Protein AF-A0A957X2M1-F1 (afdb_monomer_lite)

Structure (mmCIF, N/CA/C/O backbone):
data_AF-A0A957X2M1-F1
#
_entry.id   AF-A0A957X2M1-F1
#
loop_
_atom_site.group_PDB
_atom_site.id
_atom_site.type_symbol
_atom_site.label_atom_id
_atom_site.label_alt_id
_atom_site.label_comp_id
_atom_site.label_asym_id
_atom_site.label_entity_id
_atom_site.label_seq_id
_atom_site.pdbx_PDB_ins_code
_atom_site.Cartn_x
_atom_site.Cartn_y
_atom_site.Cartn_z
_atom_site.occupancy
_atom_site.B_iso_or_equiv
_atom_site.auth_seq_id
_atom_site.auth_comp_id
_atom_site.auth_asym_id
_atom_site.auth_atom_id
_atom_site.pdbx_PDB_model_num
ATOM 1 N N . ALA A 1 1 ? 49.064 20.053 16.001 1.00 39.72 1 ALA A N 1
ATOM 2 C CA . ALA A 1 1 ? 47.683 19.926 16.491 1.00 39.72 1 ALA A CA 1
ATOM 3 C C . ALA A 1 1 ? 46.810 19.733 15.268 1.00 39.72 1 ALA A C 1
ATOM 5 O O . ALA A 1 1 ? 46.895 20.536 14.350 1.00 39.72 1 ALA A O 1
ATOM 6 N N . ILE A 1 2 ? 46.133 18.594 15.213 1.00 36.56 2 ILE A N 1
ATOM 7 C CA . ILE A 1 2 ? 45.263 18.172 14.118 1.00 36.56 2 ILE A CA 1
ATOM 8 C C . ILE A 1 2 ? 43.990 19.011 14.232 1.00 36.56 2 ILE A C 1
ATOM 10 O O . ILE A 1 2 ? 43.364 19.002 15.288 1.00 36.56 2 ILE A O 1
ATOM 14 N N . GLN A 1 3 ? 43.645 19.759 13.188 1.00 30.77 3 GLN A N 1
ATOM 15 C CA . GLN A 1 3 ? 42.303 20.309 13.030 1.00 30.77 3 GLN A CA 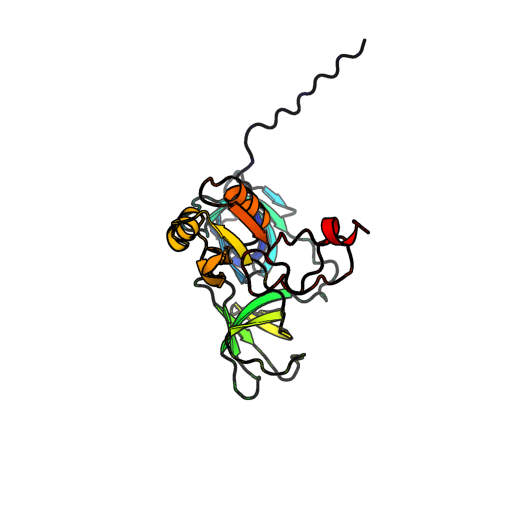1
ATOM 16 C C . GLN A 1 3 ? 41.580 19.397 12.044 1.00 30.77 3 GLN A C 1
ATOM 18 O O . GLN A 1 3 ? 41.865 19.410 10.849 1.00 30.77 3 GLN A O 1
ATOM 23 N N . HIS A 1 4 ? 40.728 18.540 12.606 1.00 33.81 4 HIS A N 1
ATOM 24 C CA . HIS A 1 4 ? 39.644 17.881 11.897 1.00 33.81 4 HIS A CA 1
ATOM 25 C C . HIS A 1 4 ? 38.715 18.981 11.375 1.00 33.81 4 HIS A C 1
ATOM 27 O O . HIS A 1 4 ? 38.163 19.743 12.166 1.00 33.81 4 HIS A O 1
ATOM 33 N N . GLY A 1 5 ? 38.643 19.116 10.053 1.00 30.81 5 GLY A N 1
ATOM 34 C CA . GLY A 1 5 ? 37.563 19.828 9.389 1.00 30.81 5 GLY A CA 1
ATOM 35 C C . GLY A 1 5 ? 36.431 18.835 9.198 1.00 30.81 5 GLY A C 1
ATOM 36 O O . GLY A 1 5 ? 36.526 17.963 8.336 1.00 30.81 5 GLY A O 1
ATOM 37 N N . ASP A 1 6 ? 35.438 18.934 10.073 1.00 38.84 6 ASP A N 1
ATOM 38 C CA . ASP A 1 6 ? 34.112 18.364 9.888 1.00 38.84 6 ASP A CA 1
ATOM 39 C C . ASP A 1 6 ? 33.448 19.104 8.716 1.00 38.84 6 ASP A C 1
ATOM 41 O O . ASP A 1 6 ? 32.802 20.128 8.915 1.00 38.84 6 ASP A O 1
ATOM 45 N N . ASP A 1 7 ? 33.638 18.606 7.495 1.00 37.69 7 ASP A N 1
ATOM 46 C CA . ASP A 1 7 ? 32.797 18.951 6.343 1.00 37.69 7 ASP A CA 1
ATOM 47 C C . ASP A 1 7 ? 31.749 17.840 6.179 1.00 37.69 7 ASP A C 1
ATOM 49 O O . ASP A 1 7 ? 31.748 17.083 5.211 1.00 37.69 7 ASP A O 1
ATOM 53 N N . ASP A 1 8 ? 30.881 17.725 7.185 1.00 41.97 8 ASP A N 1
ATOM 54 C CA . ASP A 1 8 ? 29.647 16.931 7.150 1.00 41.97 8 ASP A CA 1
ATOM 55 C C . ASP A 1 8 ? 28.447 17.897 7.160 1.00 41.97 8 ASP A C 1
ATOM 57 O O . ASP A 1 8 ? 27.506 17.799 7.947 1.00 41.97 8 ASP A O 1
ATOM 61 N N . GLU A 1 9 ? 28.503 18.909 6.290 1.00 38.00 9 GLU A N 1
ATOM 62 C CA . GLU A 1 9 ? 27.324 19.684 5.920 1.00 38.00 9 GLU A CA 1
ATOM 63 C C . GLU A 1 9 ? 26.640 18.965 4.755 1.00 38.00 9 GLU A C 1
ATOM 65 O O . GLU A 1 9 ? 26.980 19.158 3.590 1.00 38.00 9 GLU A O 1
ATOM 70 N N . ASN A 1 10 ? 25.661 18.120 5.081 1.00 38.16 10 ASN A N 1
ATOM 71 C CA . ASN A 1 10 ? 24.629 17.675 4.149 1.00 38.16 10 ASN A CA 1
ATOM 72 C C . ASN A 1 10 ? 23.386 18.565 4.354 1.00 38.16 10 ASN A C 1
ATOM 74 O O . ASN A 1 10 ? 22.580 18.288 5.250 1.00 38.16 10 ASN A O 1
ATOM 78 N N . PRO A 1 11 ? 23.222 19.678 3.611 1.00 36.19 11 PRO A N 1
ATOM 79 C CA . PRO A 1 11 ? 22.072 20.543 3.773 1.00 36.19 11 PRO A CA 1
ATOM 80 C C . PRO A 1 11 ? 20.937 20.058 2.859 1.00 36.19 11 PRO A C 1
ATOM 82 O O . PRO A 1 11 ? 21.105 19.964 1.647 1.00 36.19 11 PRO A O 1
ATOM 85 N N . ALA A 1 12 ? 19.763 19.859 3.465 1.00 40.53 12 ALA A N 1
ATOM 86 C CA . ALA A 1 12 ? 18.481 19.435 2.884 1.00 40.53 12 ALA A CA 1
ATOM 87 C C . ALA A 1 12 ? 18.260 17.912 2.819 1.00 40.53 12 ALA A C 1
ATOM 89 O O . ALA A 1 12 ? 18.853 17.198 2.017 1.00 40.53 12 ALA A O 1
ATOM 90 N N . GLY A 1 13 ? 17.328 17.437 3.655 1.00 44.75 13 GLY A N 1
ATOM 91 C CA . GLY A 1 13 ? 16.782 16.084 3.583 1.00 44.75 13 GLY A CA 1
ATOM 92 C C . GLY A 1 13 ? 16.303 15.790 2.165 1.00 44.75 13 GLY A C 1
ATOM 93 O O . GLY A 1 13 ? 15.460 16.503 1.623 1.00 44.75 13 GLY A O 1
ATOM 94 N N . SER A 1 14 ? 16.910 14.786 1.545 1.00 50.22 14 SER A N 1
ATOM 95 C CA . SER A 1 14 ? 16.650 14.428 0.161 1.00 50.22 14 SER A CA 1
ATOM 96 C C . SER A 1 14 ? 15.229 13.886 0.022 1.00 50.22 14 SER A C 1
ATOM 98 O O . SER A 1 14 ? 14.916 12.851 0.602 1.00 50.22 14 SER A O 1
ATOM 100 N N . ASP A 1 15 ? 14.404 14.524 -0.816 1.00 68.50 15 ASP A N 1
ATOM 101 C CA . ASP A 1 15 ? 13.143 13.984 -1.368 1.00 68.50 15 ASP A CA 1
ATOM 102 C C . ASP A 1 15 ? 13.384 12.766 -2.298 1.00 68.50 15 ASP A C 1
ATOM 104 O O . ASP A 1 15 ? 12.677 12.554 -3.286 1.00 68.50 15 ASP A O 1
ATOM 108 N N . GLU A 1 16 ? 14.450 12.008 -2.042 1.00 77.38 16 GLU A N 1
ATOM 109 C CA . GLU A 1 16 ? 14.791 10.797 -2.765 1.00 77.38 16 GLU A CA 1
ATOM 110 C C . GLU A 1 16 ? 13.984 9.640 -2.183 1.00 77.38 16 GLU A C 1
ATOM 112 O O . GLU A 1 16 ? 13.970 9.417 -0.973 1.00 77.38 16 GLU A O 1
ATOM 117 N N . ILE A 1 17 ? 13.296 8.924 -3.061 1.00 84.00 17 ILE A N 1
ATOM 118 C CA . ILE A 1 17 ? 12.533 7.732 -2.732 1.00 84.00 17 ILE A CA 1
ATOM 119 C C . ILE A 1 17 ? 13.169 6.515 -3.383 1.00 84.00 17 ILE A C 1
ATOM 121 O O . ILE A 1 17 ? 13.817 6.605 -4.432 1.00 84.00 17 ILE A O 1
ATOM 125 N N . GLU A 1 18 ? 12.931 5.374 -2.757 1.00 87.44 18 GLU A N 1
ATOM 126 C CA . GLU A 1 18 ? 13.343 4.068 -3.231 1.00 87.44 18 GLU A CA 1
ATOM 127 C C . GLU A 1 18 ? 12.094 3.204 -3.425 1.00 87.44 18 GLU A C 1
ATOM 129 O O . GLU A 1 18 ? 11.236 3.132 -2.549 1.00 87.44 18 GLU A O 1
ATOM 134 N N . LEU A 1 19 ? 11.968 2.603 -4.603 1.00 86.12 19 LEU A N 1
ATOM 135 C CA . LEU A 1 19 ? 10.843 1.769 -5.006 1.00 86.12 19 LEU A CA 1
ATOM 136 C C . LEU A 1 19 ? 11.374 0.417 -5.475 1.00 86.12 19 LEU A C 1
ATOM 138 O O . LEU A 1 19 ? 12.120 0.357 -6.445 1.00 86.12 19 LEU A O 1
ATOM 142 N N . GLU A 1 20 ? 10.921 -0.665 -4.857 1.00 87.44 20 GLU A N 1
ATOM 143 C CA . GLU A 1 20 ? 11.173 -2.031 -5.324 1.00 87.44 20 GLU A CA 1
ATOM 144 C C . GLU A 1 20 ? 9.910 -2.588 -5.983 1.00 87.44 20 GLU A C 1
ATOM 146 O O . GLU A 1 20 ? 8.795 -2.436 -5.468 1.00 87.44 20 GLU A O 1
ATOM 151 N N . GLY A 1 21 ? 10.058 -3.209 -7.153 1.00 87.44 21 GLY A N 1
ATOM 152 C CA . GLY A 1 21 ? 8.909 -3.676 -7.920 1.00 87.44 21 GLY A CA 1
ATOM 153 C C . GLY A 1 21 ? 9.252 -4.406 -9.211 1.00 87.44 21 GLY A C 1
ATOM 154 O O . GLY A 1 21 ? 10.412 -4.650 -9.519 1.00 87.44 21 GLY A O 1
ATOM 155 N N . SER A 1 22 ? 8.228 -4.760 -9.985 1.00 89.81 22 SER A N 1
ATOM 156 C CA . SER A 1 22 ? 8.373 -5.413 -11.293 1.00 89.81 22 SER A CA 1
ATOM 157 C C . SER A 1 22 ? 7.986 -4.476 -12.433 1.00 89.81 22 SER A C 1
ATOM 159 O O . SER A 1 22 ? 6.964 -3.786 -12.354 1.00 89.81 22 SER A O 1
ATOM 161 N N . ILE A 1 23 ? 8.750 -4.498 -13.528 1.00 92.38 23 ILE A N 1
ATOM 162 C CA . ILE A 1 23 ? 8.422 -3.749 -14.748 1.00 92.38 23 ILE A CA 1
ATOM 163 C C . ILE A 1 23 ? 7.156 -4.326 -15.398 1.00 92.38 23 ILE A C 1
ATOM 165 O O . ILE A 1 23 ? 7.135 -5.486 -15.806 1.00 92.38 23 ILE A O 1
ATOM 169 N N . LEU A 1 24 ? 6.114 -3.509 -15.552 1.00 92.00 24 LEU A N 1
ATOM 170 C CA . LEU A 1 24 ? 4.897 -3.852 -16.298 1.00 92.00 24 LEU A CA 1
ATOM 171 C C . LEU A 1 24 ? 4.956 -3.380 -17.754 1.00 92.00 24 LEU A C 1
ATOM 173 O O . LEU A 1 24 ? 4.439 -4.052 -18.645 1.00 92.00 24 LEU A O 1
ATOM 177 N N . SER A 1 25 ? 5.578 -2.229 -18.000 1.00 94.44 25 SER A N 1
ATOM 178 C CA . SER A 1 25 ? 5.788 -1.686 -19.341 1.00 94.44 25 SER A CA 1
ATOM 179 C C . SER A 1 25 ? 7.072 -0.861 -19.398 1.00 94.44 25 SER A C 1
ATOM 181 O O . SER A 1 25 ? 7.520 -0.312 -18.388 1.00 94.44 25 SER A O 1
ATOM 183 N N . ALA A 1 26 ? 7.651 -0.795 -20.593 1.00 94.69 26 ALA A N 1
ATOM 184 C CA . ALA A 1 26 ? 8.864 -0.052 -20.899 1.00 94.69 26 ALA A CA 1
ATOM 185 C C . ALA A 1 26 ? 8.611 0.874 -22.102 1.00 94.69 26 ALA A C 1
ATOM 187 O O . ALA A 1 26 ? 7.789 0.529 -22.961 1.00 94.69 26 ALA A O 1
ATOM 188 N N . PRO A 1 27 ? 9.303 2.021 -22.197 1.00 94.94 27 PRO A N 1
ATOM 189 C CA . PRO A 1 27 ? 9.182 2.913 -23.338 1.00 94.94 27 PRO A CA 1
ATOM 190 C C . PRO A 1 27 ? 9.781 2.279 -24.599 1.00 94.94 27 PRO A C 1
ATOM 192 O O . PRO A 1 27 ? 10.776 1.557 -24.539 1.00 94.94 27 PRO A O 1
ATOM 195 N N . ASP A 1 28 ? 9.220 2.617 -25.762 1.00 91.44 28 ASP A N 1
ATOM 196 C CA . ASP A 1 28 ? 9.767 2.247 -27.076 1.00 91.44 28 ASP A CA 1
ATOM 197 C C . ASP A 1 28 ? 10.948 3.167 -27.447 1.00 91.44 28 ASP A C 1
ATOM 199 O O . ASP A 1 28 ? 10.929 3.916 -28.424 1.00 91.44 28 ASP A O 1
ATOM 203 N N . HIS A 1 29 ? 11.963 3.190 -26.582 1.00 90.62 29 HIS A N 1
ATOM 204 C CA . HIS A 1 29 ? 13.189 3.958 -26.751 1.00 90.62 29 HIS A CA 1
ATOM 205 C C . HIS A 1 29 ? 14.391 3.062 -26.461 1.00 90.62 29 HIS A C 1
ATOM 207 O O . HIS A 1 29 ? 14.482 2.440 -25.405 1.00 90.62 29 HIS A O 1
ATOM 213 N N . THR A 1 30 ? 15.367 3.030 -27.368 1.00 89.94 30 THR A N 1
ATOM 214 C CA . THR A 1 30 ? 16.511 2.097 -27.305 1.00 89.94 30 THR A CA 1
ATOM 215 C C . THR A 1 30 ? 17.422 2.296 -26.095 1.00 89.94 30 THR A C 1
ATOM 217 O O . THR A 1 30 ? 18.140 1.377 -25.720 1.00 89.94 30 THR A O 1
ATOM 220 N N . GLN A 1 31 ? 17.401 3.485 -25.491 1.00 92.25 31 GLN A N 1
ATOM 221 C CA . GLN A 1 31 ? 18.121 3.802 -24.250 1.00 92.25 31 GLN A CA 1
ATOM 222 C C . GLN A 1 31 ? 17.235 3.736 -22.996 1.00 92.25 31 GLN A C 1
ATOM 224 O O . GLN A 1 31 ? 17.675 4.140 -21.929 1.00 92.25 31 GLN A O 1
ATOM 229 N N . GLY A 1 32 ? 15.980 3.290 -23.117 1.00 92.31 32 GLY A N 1
ATOM 230 C CA . GLY A 1 32 ? 15.053 3.201 -21.988 1.00 92.31 32 GLY A CA 1
ATOM 231 C C . GLY A 1 32 ? 14.491 4.537 -21.499 1.00 92.31 32 GLY A C 1
ATOM 232 O O . GLY A 1 32 ? 13.878 4.581 -20.441 1.00 92.31 32 GLY A O 1
ATOM 233 N N . TYR A 1 33 ? 14.689 5.635 -22.229 1.00 96.50 33 TYR A N 1
ATOM 234 C CA . TYR A 1 33 ? 14.155 6.944 -21.848 1.00 96.50 33 TYR A CA 1
ATOM 235 C C . TYR A 1 33 ? 12.667 7.047 -22.169 1.00 96.50 33 TYR A C 1
ATOM 237 O O . TYR A 1 33 ? 12.213 6.613 -23.226 1.00 96.50 33 TYR A O 1
ATOM 245 N N . GLY A 1 34 ? 11.914 7.664 -21.269 1.00 94.56 34 GLY A N 1
ATOM 246 C CA . GLY A 1 34 ? 10.474 7.811 -21.359 1.00 94.56 34 GLY A CA 1
ATOM 247 C C . GLY A 1 34 ? 9.766 7.201 -20.160 1.00 94.56 34 GLY A C 1
ATOM 248 O O . GLY A 1 34 ? 10.304 7.123 -19.056 1.00 94.56 34 GLY A O 1
ATOM 249 N N . GLU A 1 35 ? 8.518 6.818 -20.388 1.00 95.88 35 GLU A N 1
ATOM 250 C CA . GLU A 1 35 ? 7.616 6.354 -19.347 1.00 95.88 35 GLU A CA 1
ATOM 251 C C . GLU A 1 35 ? 7.699 4.838 -19.159 1.00 95.88 35 GLU A C 1
ATOM 253 O O . GLU A 1 35 ? 7.507 4.065 -20.098 1.00 95.88 35 GLU A O 1
ATOM 258 N N . TRP A 1 36 ? 7.930 4.434 -17.918 1.00 96.38 36 TRP A N 1
ATOM 259 C CA . TRP A 1 36 ? 7.858 3.065 -17.436 1.00 96.38 36 TRP A CA 1
ATOM 260 C C . TRP A 1 36 ? 6.664 2.919 -16.505 1.00 96.38 36 TRP A C 1
ATOM 262 O O . TRP A 1 36 ? 6.322 3.833 -15.753 1.00 96.38 36 TRP A O 1
ATOM 272 N N . THR A 1 37 ? 6.056 1.739 -16.507 1.00 94.88 37 THR A N 1
ATOM 273 C CA . THR A 1 37 ? 5.072 1.361 -15.490 1.00 94.88 37 THR A CA 1
ATOM 274 C C . THR A 1 37 ? 5.673 0.285 -14.605 1.00 94.88 37 THR A C 1
ATOM 276 O O . THR A 1 37 ? 6.086 -0.761 -15.108 1.00 94.88 37 THR A O 1
ATOM 279 N N . ILE A 1 38 ? 5.706 0.521 -13.296 1.00 91.31 38 ILE A N 1
ATOM 280 C CA . ILE A 1 38 ? 6.280 -0.404 -12.313 1.00 91.31 38 ILE A CA 1
ATOM 281 C C . ILE A 1 38 ? 5.230 -0.745 -11.272 1.00 91.31 38 ILE A C 1
ATOM 283 O O . ILE A 1 38 ? 4.584 0.142 -10.722 1.00 91.31 38 ILE A O 1
ATOM 287 N N . ARG A 1 39 ? 5.076 -2.034 -10.978 1.00 88.19 39 ARG A N 1
ATOM 288 C CA . ARG A 1 39 ? 4.271 -2.493 -9.848 1.00 88.19 39 ARG A CA 1
ATOM 289 C C . ARG A 1 39 ? 5.165 -2.696 -8.638 1.00 88.19 39 ARG A C 1
ATOM 291 O O . ARG A 1 39 ? 6.010 -3.585 -8.662 1.00 88.19 39 ARG A O 1
ATOM 298 N N . ALA A 1 40 ? 4.942 -1.909 -7.596 1.00 84.31 40 ALA A N 1
ATOM 299 C CA . ALA A 1 40 ? 5.580 -2.072 -6.300 1.00 84.31 40 ALA A CA 1
ATOM 300 C C . ALA A 1 40 ? 5.211 -3.410 -5.647 1.00 84.31 40 ALA A C 1
ATOM 302 O O . ALA A 1 40 ? 4.191 -4.015 -5.989 1.00 84.31 40 ALA A O 1
ATOM 303 N N . LEU A 1 41 ? 5.970 -3.831 -4.636 1.00 74.31 41 LEU A N 1
ATOM 304 C CA . LEU A 1 41 ? 5.627 -5.008 -3.824 1.00 74.31 41 LEU A CA 1
ATOM 305 C C . LEU A 1 41 ? 4.247 -4.891 -3.148 1.00 74.31 41 LEU A C 1
ATOM 307 O O . LEU A 1 41 ? 3.509 -5.869 -3.086 1.00 74.31 41 LEU A O 1
ATOM 311 N N . SER A 1 42 ? 3.832 -3.675 -2.771 1.00 68.19 42 SER A N 1
ATOM 312 C CA . SER A 1 42 ? 2.476 -3.377 -2.270 1.00 68.19 42 SER A CA 1
ATOM 313 C C . SER A 1 42 ? 1.359 -3.591 -3.305 1.00 68.19 42 SER A C 1
ATOM 315 O O . SER A 1 42 ? 0.170 -3.515 -2.990 1.00 68.19 42 SER A O 1
ATOM 317 N N . GLY A 1 43 ? 1.734 -3.814 -4.567 1.00 74.12 43 GLY A N 1
ATOM 318 C CA . GLY A 1 43 ? 0.857 -3.882 -5.726 1.00 74.12 43 GLY A CA 1
ATOM 319 C C . GLY A 1 43 ? 0.462 -2.519 -6.289 1.00 74.12 43 GLY A C 1
ATOM 320 O O . GLY A 1 43 ? -0.217 -2.469 -7.316 1.00 74.12 43 GLY A O 1
ATOM 321 N N . ARG A 1 44 ? 0.886 -1.406 -5.674 1.00 79.25 44 ARG A N 1
ATOM 322 C CA . ARG A 1 44 ? 0.732 -0.055 -6.237 1.00 79.25 44 ARG A CA 1
ATOM 323 C C . ARG A 1 44 ? 1.463 0.065 -7.566 1.00 79.25 44 ARG A C 1
ATOM 325 O O . ARG A 1 44 ? 2.559 -0.462 -7.727 1.00 79.25 44 ARG A O 1
ATOM 332 N N . ILE A 1 45 ? 0.837 0.743 -8.521 1.00 84.88 45 ILE A N 1
ATOM 333 C CA . ILE A 1 45 ? 1.414 0.974 -9.841 1.00 84.88 45 ILE A CA 1
ATOM 334 C C . ILE A 1 45 ? 1.946 2.402 -9.890 1.00 84.88 45 ILE A C 1
ATOM 336 O O . ILE A 1 45 ? 1.189 3.349 -9.702 1.00 84.88 45 ILE A O 1
ATOM 340 N N . TYR A 1 46 ? 3.237 2.534 -10.171 1.00 87.81 46 TYR A N 1
ATOM 341 C CA . TYR A 1 46 ? 3.928 3.802 -10.340 1.00 87.81 46 TYR A CA 1
ATOM 342 C C . TYR A 1 46 ? 4.238 4.053 -11.811 1.00 87.81 46 TYR A C 1
ATOM 344 O O . TYR A 1 46 ? 4.668 3.155 -12.543 1.00 87.81 46 TYR A O 1
ATOM 352 N N . ARG A 1 47 ? 4.069 5.310 -12.217 1.00 93.00 47 ARG A N 1
ATOM 353 C CA . ARG A 1 47 ? 4.650 5.870 -13.429 1.00 93.00 47 ARG A CA 1
ATOM 354 C C . ARG A 1 47 ? 6.072 6.320 -13.111 1.00 93.00 47 ARG A C 1
ATOM 356 O O . ARG A 1 47 ? 6.278 7.211 -12.292 1.00 93.00 47 ARG A O 1
ATOM 363 N N . VAL A 1 48 ? 7.058 5.734 -13.774 1.00 94.75 48 VAL A N 1
ATOM 364 C CA . VAL A 1 48 ? 8.464 6.109 -13.612 1.00 94.75 48 VAL A CA 1
ATOM 365 C C . VAL A 1 48 ? 8.957 6.755 -14.898 1.00 94.75 48 VAL A C 1
ATOM 367 O O . VAL A 1 48 ? 8.904 6.154 -15.965 1.00 94.75 48 VAL A O 1
ATOM 370 N N . ILE A 1 49 ? 9.414 7.998 -14.806 1.00 95.56 49 ILE A N 1
ATOM 371 C CA . ILE A 1 49 ? 9.984 8.752 -15.918 1.00 95.56 49 ILE A CA 1
ATOM 372 C C . ILE A 1 49 ? 11.499 8.611 -15.856 1.00 95.56 49 ILE A C 1
ATOM 374 O O . ILE A 1 49 ? 12.119 9.046 -14.885 1.00 95.56 49 ILE A O 1
ATOM 378 N N . ALA A 1 50 ? 12.075 8.015 -16.895 1.00 96.69 50 ALA A N 1
ATOM 379 C CA . ALA A 1 50 ? 13.514 7.955 -17.098 1.00 96.69 50 ALA A CA 1
ATOM 380 C C . ALA A 1 50 ? 13.932 8.916 -18.216 1.00 96.69 50 ALA A C 1
ATOM 382 O O . ALA A 1 50 ? 13.260 9.010 -19.245 1.00 96.69 50 ALA A O 1
ATOM 383 N N . ASP A 1 51 ? 15.050 9.604 -18.049 1.00 95.50 51 ASP A N 1
ATOM 384 C CA . ASP A 1 51 ? 15.614 10.508 -19.048 1.00 95.50 51 ASP A CA 1
ATOM 385 C C . ASP A 1 51 ? 17.121 10.270 -19.225 1.00 95.50 51 ASP A C 1
ATOM 387 O O . ASP A 1 51 ? 17.668 9.264 -18.771 1.00 95.50 51 ASP A O 1
ATOM 391 N N . SER A 1 52 ? 17.798 11.177 -19.933 1.00 95.44 52 SER A N 1
ATOM 392 C CA . SER A 1 52 ? 19.232 11.067 -20.207 1.00 95.44 52 SER A CA 1
ATOM 393 C C . SER A 1 52 ? 20.122 11.093 -18.961 1.00 95.44 52 SER A C 1
ATOM 395 O O . SER A 1 52 ? 21.295 10.738 -19.068 1.00 95.44 52 SER A O 1
ATOM 397 N N . GLU A 1 53 ? 19.602 11.529 -17.814 1.00 95.50 53 GLU A N 1
ATOM 398 C CA . GLU A 1 53 ? 20.305 11.539 -16.530 1.00 95.50 53 GLU A CA 1
ATOM 399 C C . GLU A 1 53 ? 20.049 10.262 -15.715 1.00 95.50 53 GLU A C 1
ATOM 401 O O . GLU A 1 53 ? 20.790 9.982 -14.772 1.00 95.50 53 GLU A O 1
ATOM 406 N N . THR A 1 54 ? 19.046 9.456 -16.082 1.00 96.56 54 THR A N 1
ATOM 407 C CA . THR A 1 54 ? 18.744 8.196 -15.398 1.00 96.56 54 THR A CA 1
ATOM 408 C C . THR A 1 54 ? 19.821 7.147 -15.663 1.00 96.56 54 THR A C 1
ATOM 410 O O . THR A 1 54 ? 20.119 6.782 -16.803 1.00 96.56 54 THR A O 1
ATOM 413 N N . GLU A 1 55 ? 20.369 6.594 -14.584 1.00 97.12 55 GLU A N 1
ATOM 414 C CA . GLU A 1 55 ? 21.337 5.505 -14.641 1.00 97.12 55 GLU A CA 1
ATOM 415 C C . GLU A 1 55 ? 20.638 4.135 -14.641 1.00 97.12 55 GLU A C 1
ATOM 417 O O . GLU A 1 55 ? 19.884 3.824 -13.723 1.00 97.12 55 GLU A O 1
ATOM 422 N N . PHE A 1 56 ? 20.933 3.279 -15.623 1.00 96.19 56 PHE A N 1
ATOM 423 C CA . PHE A 1 56 ? 20.455 1.892 -15.655 1.00 96.19 56 PHE A CA 1
ATOM 424 C C . PHE A 1 56 ? 21.574 0.919 -15.281 1.00 96.19 56 PHE A C 1
ATOM 426 O O . PHE A 1 56 ? 22.664 0.990 -15.854 1.00 96.19 56 PHE A O 1
ATOM 433 N N . ARG A 1 57 ? 21.315 0.000 -14.344 1.00 93.75 57 ARG A N 1
ATOM 434 C CA . ARG A 1 57 ? 22.302 -0.985 -13.870 1.00 93.75 57 ARG A CA 1
ATOM 435 C C . ARG A 1 57 ? 21.749 -2.413 -13.845 1.00 93.75 57 ARG A C 1
ATOM 437 O O . ARG A 1 57 ? 20.595 -2.585 -13.475 1.00 93.75 57 ARG A O 1
ATOM 444 N N . PRO A 1 58 ? 22.555 -3.436 -14.191 1.00 91.31 58 PRO A N 1
ATOM 445 C CA . PRO A 1 58 ? 23.781 -3.350 -14.995 1.00 91.31 58 PRO A CA 1
ATOM 446 C C . PRO A 1 58 ? 23.486 -3.048 -16.478 1.00 91.31 58 PRO A C 1
ATOM 448 O O . PRO A 1 58 ? 24.390 -2.718 -17.241 1.00 91.31 58 PRO A O 1
ATOM 451 N N . GLN A 1 59 ? 22.223 -3.172 -16.887 1.00 92.44 59 GLN A N 1
ATOM 452 C CA . GLN A 1 59 ? 21.733 -2.966 -18.246 1.00 92.44 59 GLN A CA 1
ATOM 453 C C . GLN A 1 59 ? 20.280 -2.473 -18.209 1.00 92.44 59 GLN A C 1
ATOM 455 O O . GLN A 1 59 ? 19.704 -2.303 -17.136 1.00 92.44 59 GLN A O 1
ATOM 460 N N . LEU A 1 60 ? 19.674 -2.269 -19.380 1.00 94.31 60 LEU A N 1
ATOM 461 C CA . LEU A 1 60 ? 18.251 -1.946 -19.467 1.00 94.31 60 LEU A CA 1
ATOM 462 C C . LEU A 1 60 ? 17.387 -3.126 -18.990 1.00 94.31 60 LEU A C 1
ATOM 464 O O . LEU A 1 60 ? 17.567 -4.237 -19.501 1.00 94.31 60 LEU A O 1
ATOM 468 N N . PRO A 1 61 ? 16.445 -2.900 -18.056 1.00 93.31 61 PRO A N 1
ATOM 469 C CA . PRO A 1 61 ? 15.539 -3.941 -17.602 1.00 93.31 61 PRO A CA 1
ATOM 470 C C . PRO A 1 61 ? 14.505 -4.290 -18.678 1.00 93.31 61 PRO A C 1
ATOM 472 O O . PRO A 1 61 ? 13.987 -3.428 -19.390 1.00 93.31 61 PRO A O 1
ATOM 475 N N . ALA A 1 62 ? 14.179 -5.574 -18.772 1.00 91.12 62 ALA A N 1
ATOM 476 C CA . ALA A 1 62 ? 13.092 -6.101 -19.579 1.00 91.12 62 ALA A CA 1
ATOM 477 C C . ALA A 1 62 ? 11.764 -6.077 -18.807 1.00 91.12 62 ALA A C 1
ATOM 479 O O . ALA A 1 62 ? 11.723 -6.112 -17.576 1.00 91.12 62 ALA A O 1
ATOM 480 N N . ILE A 1 63 ? 10.654 -6.079 -19.549 1.00 91.06 63 ILE A N 1
ATOM 481 C CA . ILE A 1 63 ? 9.317 -6.246 -18.969 1.00 91.06 63 ILE A CA 1
ATOM 482 C C . ILE A 1 63 ? 9.268 -7.557 -18.173 1.00 91.06 63 ILE A C 1
ATOM 484 O O . ILE A 1 63 ? 9.717 -8.600 -18.646 1.00 91.06 63 ILE A O 1
ATOM 488 N N . GLY A 1 64 ? 8.714 -7.489 -16.965 1.00 85.62 64 GLY A N 1
ATOM 489 C CA . GLY A 1 64 ? 8.635 -8.589 -16.010 1.00 85.62 64 GLY A CA 1
ATOM 490 C C . GLY A 1 64 ? 9.816 -8.683 -15.043 1.00 85.62 64 GLY A C 1
ATOM 491 O O . GLY A 1 64 ? 9.677 -9.360 -14.028 1.00 85.62 64 GLY A O 1
ATOM 492 N N . GLN A 1 65 ? 10.943 -8.004 -15.297 1.00 87.44 65 GLN A N 1
ATOM 493 C CA . GLN A 1 65 ? 12.076 -8.030 -14.368 1.00 87.44 65 GLN A CA 1
ATOM 494 C C . GLN A 1 65 ? 11.787 -7.237 -13.092 1.00 87.44 65 GLN A C 1
ATOM 496 O O . GLN A 1 65 ? 11.107 -6.206 -13.124 1.00 87.44 65 GLN A O 1
ATOM 501 N N . SER A 1 66 ? 12.326 -7.734 -11.978 1.00 88.38 66 SER A N 1
ATOM 502 C CA . SER A 1 66 ? 12.382 -7.008 -10.714 1.00 88.38 66 SER A CA 1
ATOM 503 C C . SER A 1 66 ? 13.464 -5.939 -10.765 1.00 88.38 66 SER A C 1
ATOM 505 O O . SER A 1 66 ? 14.569 -6.169 -11.257 1.00 88.38 66 SER A O 1
ATOM 507 N N . VAL A 1 67 ? 13.119 -4.7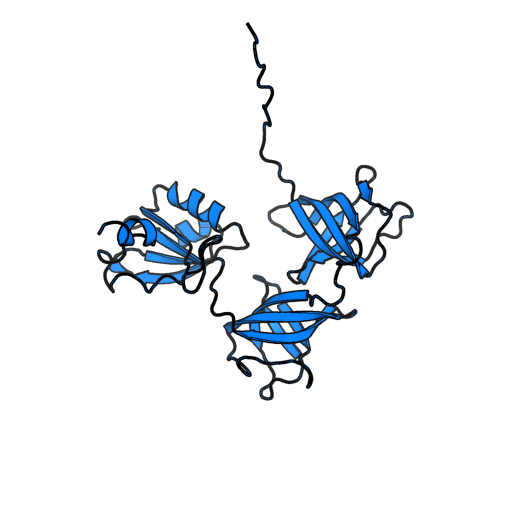58 -10.270 1.00 92.50 67 VAL A N 1
ATOM 508 C CA . VAL A 1 67 ? 14.001 -3.603 -10.227 1.00 92.50 67 VAL A CA 1
ATOM 509 C C . VAL A 1 67 ? 13.843 -2.854 -8.916 1.00 92.50 67 VAL A C 1
ATOM 511 O O . VAL A 1 67 ? 12.766 -2.811 -8.316 1.00 92.50 67 VAL A O 1
ATOM 514 N N . LYS A 1 68 ? 14.920 -2.176 -8.553 1.00 93.50 68 LYS A N 1
ATOM 515 C CA . LYS A 1 68 ? 14.988 -1.144 -7.538 1.00 93.50 68 LYS A CA 1
ATOM 516 C C . LYS A 1 68 ? 15.158 0.202 -8.237 1.00 93.50 68 LYS A C 1
ATOM 518 O O . LYS A 1 68 ? 16.113 0.424 -8.982 1.00 93.50 68 LYS A O 1
ATOM 523 N N . VAL A 1 69 ? 14.217 1.109 -8.027 1.00 93.62 69 VAL A N 1
ATOM 524 C CA . VAL A 1 69 ? 14.207 2.455 -8.599 1.00 93.62 69 VAL A CA 1
ATOM 525 C C . VAL A 1 69 ? 14.519 3.464 -7.515 1.00 93.62 69 VAL A C 1
ATOM 527 O O . VAL A 1 69 ? 13.857 3.495 -6.484 1.00 93.62 69 VAL A O 1
ATOM 530 N N . LYS A 1 70 ? 15.496 4.329 -7.775 1.00 94.44 70 LYS A N 1
ATOM 531 C CA . LYS A 1 70 ? 15.749 5.535 -6.988 1.00 94.44 70 LYS A CA 1
ATOM 532 C C . LYS A 1 70 ? 15.332 6.744 -7.794 1.00 94.44 70 LYS A C 1
ATOM 534 O O . LYS A 1 70 ? 15.563 6.797 -9.004 1.00 94.44 70 LYS A O 1
ATOM 539 N N . GLY A 1 71 ? 14.709 7.712 -7.145 1.00 91.94 71 GLY A N 1
ATOM 540 C CA . GLY A 1 71 ? 14.230 8.896 -7.836 1.00 91.94 71 GLY A CA 1
ATOM 541 C C . GLY A 1 71 ? 13.557 9.886 -6.912 1.00 91.94 71 GLY A C 1
ATOM 542 O O . GLY A 1 71 ? 13.659 9.785 -5.697 1.00 91.94 71 GLY A O 1
ATOM 543 N N . ARG A 1 72 ? 12.860 10.858 -7.492 1.00 88.56 72 ARG A N 1
ATOM 544 C CA . ARG A 1 72 ? 12.113 11.872 -6.742 1.00 88.56 72 ARG A CA 1
ATOM 545 C C . ARG A 1 72 ? 10.655 11.867 -7.163 1.00 88.56 72 ARG A C 1
ATOM 547 O O . ARG A 1 72 ? 10.356 11.795 -8.356 1.00 88.56 72 ARG A O 1
ATOM 554 N N . LEU A 1 73 ? 9.750 11.986 -6.197 1.00 82.81 73 LEU A N 1
ATOM 555 C CA . LEU A 1 73 ? 8.329 12.173 -6.488 1.00 82.81 73 LEU A CA 1
ATOM 556 C C . LEU A 1 73 ? 8.111 13.545 -7.122 1.00 82.81 73 LEU A C 1
ATOM 558 O O . LEU A 1 73 ? 8.489 14.566 -6.549 1.00 82.81 73 LEU A O 1
ATOM 562 N N . ARG A 1 74 ? 7.470 13.588 -8.293 1.00 74.31 74 ARG A N 1
ATOM 563 C CA . ARG A 1 74 ? 7.229 14.862 -8.985 1.00 74.31 74 ARG A CA 1
ATOM 564 C C . ARG A 1 74 ? 6.071 15.657 -8.385 1.00 74.31 74 ARG A C 1
ATOM 566 O O . ARG A 1 74 ? 6.120 16.880 -8.380 1.00 74.31 74 ARG A O 1
ATOM 573 N N . ASN A 1 75 ? 5.036 14.976 -7.892 1.00 65.56 75 ASN A N 1
ATOM 574 C CA . ASN A 1 75 ? 3.857 15.590 -7.279 1.00 65.56 75 ASN A CA 1
ATOM 575 C C . ASN A 1 75 ? 3.405 14.764 -6.070 1.00 65.56 75 ASN A C 1
ATOM 577 O O . ASN A 1 75 ? 2.788 13.712 -6.243 1.00 65.56 75 ASN A O 1
ATOM 581 N N . ARG A 1 76 ? 3.655 15.264 -4.851 1.00 57.66 76 ARG A N 1
ATOM 582 C CA . ARG A 1 76 ? 3.203 14.615 -3.603 1.00 57.66 76 ARG A CA 1
ATOM 583 C C . ARG A 1 76 ? 1.688 14.404 -3.552 1.00 57.66 76 ARG A C 1
ATOM 585 O O . ARG A 1 76 ? 1.244 13.388 -3.040 1.00 57.66 76 ARG A O 1
ATOM 592 N N . ASP A 1 77 ? 0.913 15.311 -4.145 1.00 48.34 77 ASP A N 1
ATOM 593 C CA . ASP A 1 77 ? -0.552 15.300 -4.036 1.00 48.34 77 ASP A CA 1
ATOM 594 C C . ASP A 1 77 ? -1.248 14.333 -5.020 1.00 48.34 77 ASP A C 1
ATOM 596 O O . ASP A 1 77 ? -2.440 14.066 -4.879 1.00 48.34 77 ASP A O 1
ATOM 600 N N . GLN A 1 78 ? -0.528 13.814 -6.028 1.00 54.03 78 GLN A N 1
ATOM 601 C CA . GLN A 1 78 ? -1.030 12.812 -6.991 1.00 54.03 78 GLN A CA 1
ATOM 602 C C . GLN A 1 78 ? -0.277 11.470 -6.932 1.00 54.03 78 GLN A C 1
ATOM 604 O O . GLN A 1 78 ? -0.697 10.519 -7.580 1.00 54.03 78 GLN A O 1
ATOM 609 N N . GLY A 1 79 ? 0.806 11.385 -6.153 1.00 55.28 79 GLY A N 1
ATOM 610 C CA . GLY A 1 79 ? 1.338 10.154 -5.558 1.00 55.28 79 GLY A CA 1
ATOM 611 C C . GLY A 1 79 ? 2.039 9.127 -6.454 1.00 55.28 79 GLY A C 1
ATOM 612 O O . GLY A 1 79 ? 2.752 8.292 -5.910 1.00 55.28 79 GLY A O 1
ATOM 613 N N . ASP A 1 80 ? 1.884 9.168 -7.779 1.00 71.31 80 ASP A N 1
ATOM 614 C CA . ASP A 1 80 ? 2.245 8.006 -8.611 1.00 71.31 80 ASP A CA 1
ATOM 615 C C . ASP A 1 80 ? 3.344 8.267 -9.656 1.00 71.31 80 ASP A C 1
ATOM 617 O O . ASP A 1 80 ? 3.699 7.341 -10.378 1.00 71.31 80 ASP A O 1
ATOM 621 N N . GLU A 1 81 ? 3.899 9.486 -9.766 1.00 87.94 81 GLU A N 1
ATOM 622 C CA . GLU A 1 81 ? 4.990 9.785 -10.717 1.00 87.94 81 GLU A CA 1
ATOM 623 C C . GLU A 1 81 ? 6.349 9.981 -10.033 1.00 87.94 81 GLU A C 1
ATOM 625 O O . GLU A 1 81 ? 6.530 10.902 -9.228 1.00 87.94 81 GLU A O 1
ATOM 630 N N . ILE A 1 82 ? 7.319 9.164 -10.441 1.00 90.62 82 ILE A N 1
ATOM 631 C CA . ILE A 1 82 ? 8.715 9.203 -10.001 1.00 90.62 82 ILE A CA 1
ATOM 632 C C . ILE A 1 82 ? 9.588 9.635 -11.175 1.00 90.62 82 ILE A C 1
ATOM 634 O O . ILE A 1 82 ? 9.543 9.017 -12.233 1.00 90.62 82 ILE A O 1
ATOM 638 N N . VAL A 1 83 ? 10.424 10.652 -10.986 1.00 93.81 83 VAL A N 1
ATOM 639 C CA . VAL A 1 83 ? 11.538 10.933 -11.903 1.00 93.81 83 VAL A CA 1
ATOM 640 C C . VAL A 1 83 ? 12.739 10.126 -11.424 1.00 93.81 83 VAL A C 1
ATOM 642 O O . VAL A 1 83 ? 13.248 10.378 -10.330 1.00 93.81 83 VAL A O 1
ATOM 645 N N . ALA A 1 84 ? 13.146 9.121 -12.197 1.00 95.56 84 ALA A N 1
ATOM 646 C CA . ALA A 1 84 ? 14.185 8.181 -11.799 1.00 95.56 84 ALA A CA 1
ATOM 647 C C . ALA A 1 84 ? 15.583 8.781 -11.958 1.00 95.56 84 ALA A C 1
ATOM 649 O O . ALA A 1 84 ? 15.969 9.233 -13.033 1.00 95.56 84 ALA A O 1
ATOM 650 N N . THR A 1 85 ? 16.379 8.703 -10.899 1.00 96.38 85 THR A N 1
ATOM 651 C CA . THR A 1 85 ? 17.829 8.927 -10.949 1.00 96.38 85 THR A CA 1
ATOM 652 C C . THR A 1 85 ? 18.564 7.622 -11.243 1.00 96.38 85 THR A C 1
ATOM 654 O O . THR A 1 85 ? 19.604 7.633 -11.901 1.00 96.38 85 THR A O 1
ATOM 657 N N . ARG A 1 86 ? 18.015 6.481 -10.802 1.00 96.38 86 ARG A N 1
ATOM 658 C CA . ARG A 1 86 ? 18.570 5.151 -11.068 1.00 96.38 86 ARG A CA 1
ATOM 659 C C . ARG A 1 86 ? 17.481 4.093 -11.185 1.00 96.38 86 ARG A C 1
ATOM 661 O O . ARG A 1 86 ? 16.544 4.081 -10.394 1.00 96.38 86 ARG A O 1
ATOM 668 N N . VAL A 1 87 ? 17.661 3.167 -12.118 1.00 95.88 87 VAL A N 1
ATOM 669 C CA . VAL A 1 87 ? 16.904 1.919 -12.221 1.00 95.88 87 VAL A CA 1
ATOM 670 C C . VAL A 1 87 ? 17.902 0.769 -12.224 1.00 95.88 87 VAL A C 1
ATOM 672 O O . VAL A 1 87 ? 18.723 0.635 -13.130 1.00 95.88 87 VAL A O 1
ATOM 675 N N . GLU A 1 88 ? 17.858 -0.047 -11.186 1.00 95.38 88 GLU A N 1
ATOM 676 C CA . GLU A 1 88 ? 18.772 -1.161 -10.976 1.00 95.38 88 GLU A CA 1
ATOM 677 C C . GLU A 1 88 ? 17.987 -2.466 -11.055 1.00 95.38 88 GLU A C 1
ATOM 679 O O . GLU A 1 88 ? 16.994 -2.629 -10.353 1.00 95.38 88 GLU A O 1
ATOM 684 N N . ILE A 1 89 ? 18.391 -3.374 -11.943 1.00 92.00 89 ILE A N 1
ATOM 685 C CA . ILE A 1 89 ? 17.891 -4.748 -11.948 1.00 92.00 89 ILE A CA 1
ATOM 686 C C . ILE A 1 89 ? 18.325 -5.363 -10.628 1.00 92.00 89 ILE A C 1
ATOM 688 O O . ILE A 1 89 ? 19.514 -5.369 -10.306 1.00 92.00 89 ILE A O 1
ATOM 692 N N . GLU A 1 90 ? 17.362 -5.878 -9.877 1.00 84.00 90 GLU A N 1
ATOM 693 C CA . GLU A 1 90 ? 17.705 -6.753 -8.772 1.00 84.00 90 GLU A CA 1
ATOM 694 C C . GLU A 1 90 ? 18.147 -8.073 -9.389 1.00 84.00 90 GLU A C 1
ATOM 696 O O . GLU A 1 90 ? 17.323 -8.792 -9.965 1.00 84.00 90 GLU A O 1
ATOM 701 N N . ASP A 1 91 ? 19.460 -8.336 -9.345 1.00 61.03 91 ASP A N 1
ATOM 702 C CA . ASP A 1 91 ? 20.003 -9.651 -9.675 1.00 61.03 91 ASP A CA 1
ATOM 703 C C . ASP A 1 91 ? 19.163 -10.675 -8.921 1.00 61.03 91 ASP A C 1
ATOM 705 O O . ASP A 1 91 ? 18.944 -10.516 -7.716 1.00 61.03 91 ASP A O 1
ATOM 709 N N . GLU A 1 92 ? 18.619 -11.622 -9.698 1.00 52.72 92 GLU A N 1
ATOM 710 C CA . GLU A 1 92 ? 17.678 -12.672 -9.311 1.00 52.72 92 GLU A CA 1
ATOM 711 C C . GLU A 1 92 ? 17.717 -12.887 -7.807 1.00 52.72 92 GLU A C 1
ATOM 713 O O . GLU A 1 92 ? 18.771 -13.278 -7.298 1.00 52.72 92 GLU A O 1
ATOM 718 N N . ARG A 1 93 ? 16.600 -12.597 -7.105 1.00 52.88 93 ARG A N 1
ATOM 719 C CA . ARG A 1 93 ? 16.436 -12.934 -5.682 1.00 52.88 93 ARG A CA 1
ATOM 720 C C . ARG A 1 93 ? 17.195 -14.236 -5.481 1.00 52.88 93 ARG A C 1
ATOM 722 O O . ARG A 1 93 ? 16.817 -15.217 -6.118 1.00 52.88 93 ARG A O 1
ATOM 729 N N . GLU A 1 94 ? 18.246 -14.247 -4.652 1.00 47.34 94 GLU A N 1
ATOM 730 C CA . GLU A 1 94 ? 19.105 -15.436 -4.436 1.00 47.34 94 GLU A CA 1
ATOM 731 C C . GLU A 1 94 ? 18.293 -16.696 -4.073 1.00 47.34 94 GLU A C 1
ATOM 733 O O . GLU A 1 94 ? 18.808 -17.810 -4.022 1.00 47.34 94 GLU A O 1
ATOM 738 N N . ASP A 1 95 ? 17.000 -16.511 -3.835 1.00 48.38 95 ASP A N 1
ATOM 739 C CA . ASP A 1 95 ? 15.996 -17.524 -3.712 1.00 48.38 95 ASP A CA 1
ATOM 740 C C . ASP A 1 95 ? 14.736 -17.135 -4.530 1.00 48.38 95 ASP A C 1
ATOM 742 O O . ASP A 1 95 ? 13.812 -16.511 -4.000 1.00 48.38 95 ASP A O 1
ATOM 746 N N . GLU A 1 96 ? 14.636 -17.542 -5.808 1.00 50.84 96 GLU A N 1
ATOM 747 C CA . GLU A 1 96 ? 13.361 -17.558 -6.572 1.00 50.84 96 GLU A CA 1
ATOM 748 C C . GLU A 1 96 ? 12.241 -18.302 -5.807 1.00 50.84 96 GLU A C 1
ATOM 750 O O . GLU A 1 96 ? 11.059 -18.198 -6.138 1.00 50.84 96 GLU A O 1
ATOM 755 N N . SER A 1 97 ? 12.596 -19.054 -4.756 1.00 55.81 97 SER A N 1
ATOM 756 C CA . SER A 1 97 ? 11.655 -19.733 -3.871 1.00 55.81 97 SER A CA 1
ATOM 757 C C . SER A 1 97 ? 10.987 -18.830 -2.827 1.00 55.81 97 SER A C 1
ATOM 759 O O . SER A 1 97 ? 10.009 -19.266 -2.211 1.00 55.81 97 SER A O 1
ATOM 761 N N . LYS A 1 98 ? 11.451 -17.585 -2.616 1.00 64.31 98 LYS A N 1
ATOM 762 C CA . LYS A 1 98 ? 10.792 -16.659 -1.684 1.00 64.31 98 LYS A CA 1
ATOM 763 C C . LYS A 1 98 ? 9.525 -16.077 -2.324 1.00 64.31 98 LYS A C 1
ATOM 765 O O . LYS A 1 98 ? 9.634 -15.286 -3.265 1.00 64.31 98 LYS A O 1
ATOM 770 N N . PRO A 1 99 ? 8.328 -16.436 -1.819 1.00 74.62 99 PRO A N 1
ATOM 771 C CA . PRO A 1 99 ? 7.082 -15.902 -2.347 1.00 74.62 99 PRO A CA 1
ATOM 772 C C . PRO A 1 99 ? 7.010 -14.392 -2.110 1.00 74.62 99 PRO A C 1
ATOM 774 O O . PRO A 1 99 ? 7.478 -13.904 -1.081 1.00 74.62 99 PRO A O 1
ATOM 777 N N . ASP A 1 100 ? 6.380 -13.681 -3.043 1.00 83.00 100 ASP A N 1
ATOM 778 C CA . ASP A 1 100 ? 5.969 -12.293 -2.846 1.00 83.00 100 ASP A CA 1
ATOM 779 C C . ASP A 1 100 ? 5.039 -12.201 -1.636 1.00 83.00 100 ASP A C 1
ATOM 781 O O . ASP A 1 100 ? 4.284 -13.141 -1.362 1.00 83.00 100 ASP A O 1
ATOM 785 N N . GLU A 1 101 ? 5.049 -11.064 -0.950 1.00 82.56 101 GLU A N 1
ATOM 786 C CA . GLU A 1 101 ? 4.140 -10.775 0.154 1.00 82.56 101 GLU A CA 1
ATOM 787 C C . GLU A 1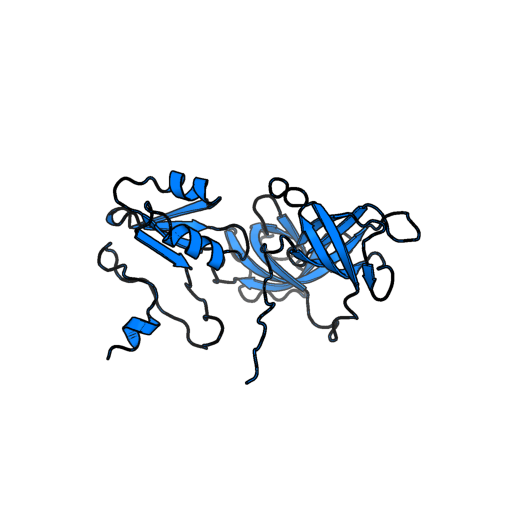 101 ? 3.267 -9.567 -0.188 1.00 82.56 101 GLU A C 1
ATOM 789 O O . GLU A 1 101 ? 3.749 -8.552 -0.684 1.00 82.56 101 GLU A O 1
ATOM 794 N N . LEU A 1 102 ? 1.970 -9.698 0.070 1.00 80.12 102 LEU A N 1
ATOM 795 C CA . LEU A 1 102 ? 0.969 -8.658 -0.094 1.00 80.12 102 LEU A CA 1
ATOM 796 C C . LEU A 1 102 ? 0.152 -8.563 1.187 1.00 80.12 102 LEU A C 1
ATOM 798 O O . LEU A 1 102 ? -0.278 -9.576 1.735 1.00 80.12 102 LEU A O 1
ATOM 802 N N . GLN A 1 103 ? -0.107 -7.342 1.638 1.00 79.31 103 GLN A N 1
ATOM 803 C CA . GLN A 1 103 ? -0.882 -7.089 2.845 1.00 79.31 103 GLN A CA 1
ATOM 804 C C . GLN A 1 103 ? -2.060 -6.164 2.551 1.00 79.31 103 GLN A C 1
ATOM 806 O O . GLN A 1 103 ? -1.947 -5.253 1.731 1.00 79.31 103 GLN A O 1
ATOM 811 N N . GLY A 1 104 ? -3.199 -6.392 3.205 1.00 72.25 104 GLY A N 1
ATOM 812 C CA . GLY A 1 104 ? -4.356 -5.510 3.060 1.00 72.25 104 GLY A CA 1
ATOM 813 C C . GLY A 1 104 ? -5.642 -6.018 3.704 1.00 72.25 104 GLY A C 1
ATOM 814 O O . GLY A 1 104 ? -5.696 -7.097 4.289 1.00 72.25 104 GLY A O 1
ATOM 815 N N . ILE A 1 105 ? -6.709 -5.230 3.581 1.00 77.19 105 ILE A N 1
ATOM 816 C CA . ILE A 1 105 ? -8.030 -5.533 4.144 1.00 77.19 105 ILE A CA 1
ATOM 817 C C . ILE A 1 105 ? -8.811 -6.433 3.190 1.00 77.19 105 ILE A C 1
ATOM 819 O O . ILE A 1 105 ? -9.047 -6.071 2.039 1.00 77.19 105 ILE A O 1
ATOM 823 N N . LEU A 1 106 ? -9.302 -7.570 3.677 1.00 87.44 106 LEU A N 1
ATOM 824 C CA . LEU A 1 106 ? -10.244 -8.401 2.938 1.00 87.44 106 LEU A CA 1
ATOM 825 C C . LEU A 1 106 ? -11.549 -7.639 2.676 1.00 87.44 106 LEU A C 1
ATOM 827 O O . LEU A 1 106 ? -12.284 -7.328 3.610 1.00 87.44 106 LEU A O 1
ATOM 831 N N . VAL A 1 107 ? -11.876 -7.389 1.412 1.00 86.19 107 VAL A N 1
ATOM 832 C CA . VAL A 1 107 ? -13.146 -6.775 0.995 1.00 86.19 107 VAL A CA 1
ATOM 833 C C . VAL A 1 107 ? -14.199 -7.852 0.748 1.00 86.19 107 VAL A C 1
ATOM 835 O O . VAL A 1 107 ? -15.331 -7.740 1.217 1.00 86.19 107 VAL A O 1
ATOM 838 N N . SER A 1 108 ? -13.830 -8.911 0.026 1.00 94.88 108 SER A N 1
ATOM 839 C CA . SER A 1 108 ? -14.726 -10.021 -0.295 1.00 94.88 108 SER A CA 1
ATOM 840 C C . SER A 1 108 ? -13.955 -11.301 -0.619 1.00 94.88 108 SER A C 1
ATOM 842 O O . SER A 1 108 ? -12.838 -11.259 -1.136 1.00 94.88 108 SER A O 1
ATOM 844 N N . ALA A 1 109 ? -14.582 -12.441 -0.329 1.00 97.12 109 ALA A N 1
ATOM 845 C CA . ALA A 1 109 ? -14.120 -13.775 -0.693 1.00 97.12 109 ALA A CA 1
ATOM 846 C C . ALA A 1 109 ? -15.328 -14.671 -1.028 1.00 97.12 109 ALA A C 1
ATOM 848 O O . ALA A 1 109 ? -16.409 -14.471 -0.456 1.00 97.12 109 ALA A O 1
ATOM 849 N N . PRO A 1 110 ? -15.173 -15.666 -1.919 1.00 97.56 110 PRO A N 1
ATOM 850 C CA . PRO A 1 110 ? -16.146 -16.740 -2.097 1.00 97.56 110 PRO A CA 1
ATOM 851 C C . PRO A 1 110 ? -16.399 -17.497 -0.787 1.00 97.56 110 PRO A C 1
ATOM 853 O O . PRO A 1 110 ? -15.502 -17.646 0.042 1.00 97.56 110 PRO A O 1
ATOM 856 N N . SER A 1 111 ? -17.620 -18.001 -0.589 1.00 94.81 111 SER A N 1
ATOM 857 C CA . SER A 1 111 ? -18.016 -18.667 0.664 1.00 94.81 111 SER A CA 1
ATOM 858 C C . SER A 1 111 ? -17.287 -19.985 0.931 1.00 94.81 111 SER A C 1
ATOM 860 O O . SER A 1 111 ? -17.223 -20.427 2.073 1.00 94.81 111 SER A O 1
ATOM 862 N N . ASP A 1 112 ? -16.783 -20.628 -0.120 1.00 94.56 112 ASP A N 1
ATOM 863 C CA . ASP A 1 112 ? -15.944 -21.827 -0.067 1.00 94.56 112 ASP A CA 1
ATOM 864 C C . ASP A 1 112 ? -14.441 -21.497 -0.062 1.00 94.56 112 ASP A C 1
ATOM 866 O O . ASP A 1 112 ? -13.613 -22.398 0.053 1.00 94.56 112 ASP A O 1
ATOM 870 N N . GLY A 1 113 ? -14.085 -20.211 -0.146 1.00 94.44 113 GLY A N 1
ATOM 871 C CA . GLY A 1 113 ? -12.717 -19.713 -0.059 1.00 94.44 113 GLY A CA 1
ATOM 872 C C . GLY A 1 113 ? -11.916 -19.87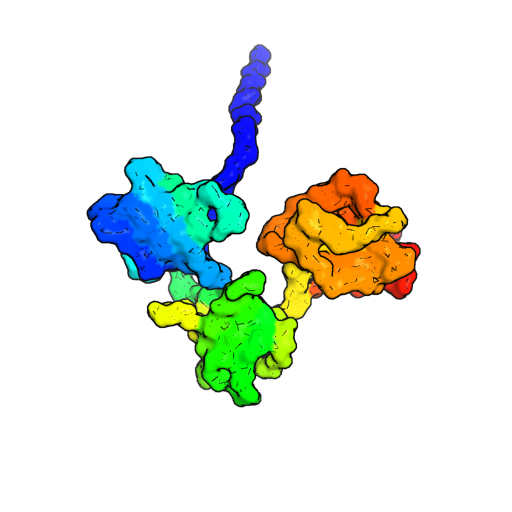0 -1.343 1.00 94.44 113 GLY A C 1
ATOM 873 O O . GLY A 1 113 ? -10.823 -19.323 -1.418 1.00 94.44 113 GLY A O 1
ATOM 874 N N . ILE A 1 114 ? -12.443 -20.552 -2.360 1.00 97.69 114 ILE A N 1
ATOM 875 C CA . ILE A 1 114 ? -11.750 -20.804 -3.625 1.00 97.69 114 ILE A CA 1
ATOM 876 C C . ILE A 1 114 ? -12.271 -19.849 -4.697 1.00 97.69 114 ILE A C 1
ATOM 878 O O . ILE A 1 114 ? -13.473 -19.667 -4.865 1.00 97.69 114 ILE A O 1
ATOM 882 N N . GLY A 1 115 ? -11.358 -19.245 -5.452 1.00 97.38 115 GLY A N 1
ATOM 883 C CA . GLY A 1 115 ? -11.651 -18.253 -6.479 1.00 97.38 115 GLY A CA 1
ATOM 884 C C . GLY A 1 115 ? -11.007 -16.908 -6.170 1.00 97.38 115 GLY A C 1
ATOM 885 O O . GLY A 1 115 ? -9.981 -16.826 -5.498 1.00 97.38 115 GLY A O 1
ATOM 886 N N . THR A 1 116 ? -11.587 -15.835 -6.696 1.00 98.12 116 THR A N 1
ATOM 887 C CA . THR A 1 116 ? -11.001 -14.497 -6.579 1.00 98.12 116 THR A CA 1
ATOM 888 C C . THR A 1 116 ? -11.435 -13.813 -5.289 1.00 98.12 116 THR A C 1
ATOM 890 O O . THR A 1 116 ? -12.621 -13.556 -5.087 1.00 98.12 116 THR A O 1
ATOM 893 N N . TRP A 1 117 ? -10.469 -13.481 -4.438 1.00 98.00 117 TRP A N 1
ATOM 894 C CA . TRP A 1 117 ? -10.654 -12.603 -3.287 1.00 98.00 117 TRP A CA 1
ATOM 895 C C . TRP A 1 117 ? -10.295 -11.174 -3.687 1.00 98.00 117 TRP A C 1
ATOM 897 O O . TRP A 1 117 ? -9.386 -10.948 -4.484 1.00 98.00 117 TRP A O 1
ATOM 907 N N . THR A 1 118 ? -10.995 -10.193 -3.128 1.00 95.69 118 THR A N 1
ATOM 908 C CA . THR A 1 118 ? -10.651 -8.775 -3.288 1.00 95.69 118 THR A CA 1
ATOM 909 C C . THR A 1 118 ? -10.022 -8.268 -2.001 1.00 95.69 118 THR A C 1
ATOM 911 O O . THR A 1 118 ? -10.652 -8.324 -0.944 1.00 95.69 118 THR A O 1
ATOM 914 N N . VAL A 1 119 ? -8.794 -7.759 -2.090 1.00 85.25 119 VAL A N 1
ATOM 915 C CA . VAL A 1 119 ? -8.049 -7.193 -0.958 1.00 85.25 119 VAL A CA 1
ATOM 916 C C . VAL A 1 119 ? -7.757 -5.723 -1.230 1.00 85.25 119 VAL A C 1
ATOM 918 O O . VAL A 1 119 ? -7.255 -5.375 -2.293 1.00 85.25 119 VAL A O 1
ATOM 921 N N . GLN A 1 120 ? -8.085 -4.853 -0.282 1.00 77.25 120 GLN A N 1
ATOM 922 C CA . GLN A 1 120 ? -7.774 -3.431 -0.324 1.00 77.25 120 GLN A CA 1
ATOM 923 C C . GLN A 1 120 ? -6.390 -3.189 0.285 1.00 77.25 120 GLN A C 1
ATOM 925 O O . GLN A 1 120 ? -6.205 -3.400 1.482 1.00 77.25 120 GLN A O 1
ATOM 930 N N . THR A 1 121 ? -5.435 -2.737 -0.524 1.00 71.50 121 THR A N 1
ATOM 931 C CA . THR A 1 121 ? -4.040 -2.489 -0.104 1.00 71.50 121 THR A CA 1
ATOM 932 C C . THR A 1 121 ? -3.713 -1.001 0.050 1.00 71.50 121 THR A C 1
ATOM 934 O O . THR A 1 121 ? -2.654 -0.648 0.551 1.00 71.50 121 THR A O 1
ATOM 937 N N . GLY A 1 122 ? -4.649 -0.119 -0.318 1.00 57.56 122 GLY A N 1
ATOM 938 C CA . GLY A 1 122 ? -4.564 1.329 -0.120 1.00 57.56 122 GLY A CA 1
ATOM 939 C C . GLY A 1 122 ? -5.947 1.988 -0.120 1.00 57.56 122 GLY A C 1
ATOM 940 O O . GLY A 1 122 ? -6.970 1.317 -0.246 1.00 57.56 122 GLY A O 1
ATOM 941 N N . PHE A 1 123 ? -6.016 3.316 -0.006 1.00 50.97 123 PHE A N 1
ATOM 942 C CA . PHE A 1 123 ? -7.283 4.066 0.111 1.00 50.97 123 PHE A CA 1
ATOM 943 C C . PHE A 1 123 ? -8.281 3.792 -1.013 1.00 50.97 123 PHE A C 1
ATOM 945 O O . PHE A 1 123 ? -9.472 3.610 -0.769 1.00 50.97 123 PHE A O 1
ATOM 952 N N . THR A 1 124 ? -7.780 3.758 -2.241 1.00 58.22 124 THR A N 1
ATOM 953 C CA . THR A 1 124 ? -8.563 3.525 -3.460 1.00 58.22 124 THR A CA 1
ATOM 954 C C . THR A 1 124 ? -8.121 2.261 -4.192 1.00 58.22 124 THR A C 1
ATOM 956 O O . THR A 1 124 ? -8.734 1.885 -5.191 1.00 58.22 124 THR A O 1
ATOM 959 N N . GLN A 1 125 ? -7.071 1.595 -3.703 1.00 66.31 125 GLN A N 1
ATOM 960 C CA . GLN A 1 125 ? -6.463 0.459 -4.373 1.00 66.31 125 GLN A CA 1
ATOM 961 C C . GLN A 1 125 ? -7.023 -0.864 -3.860 1.00 66.31 125 GLN A C 1
ATOM 963 O O . GLN A 1 125 ? -7.009 -1.145 -2.661 1.00 66.31 125 GLN A O 1
ATOM 968 N N . THR A 1 126 ? -7.441 -1.710 -4.801 1.00 81.94 126 THR A N 1
ATOM 969 C CA . THR A 1 126 ? -7.780 -3.111 -4.547 1.00 81.94 126 THR A CA 1
ATOM 970 C C . THR A 1 126 ? -7.020 -4.023 -5.497 1.00 81.94 126 THR A C 1
ATOM 972 O O . THR A 1 126 ? -6.721 -3.647 -6.631 1.00 81.94 126 THR A O 1
ATOM 975 N N . ILE A 1 127 ? -6.698 -5.222 -5.024 1.00 86.31 127 ILE A N 1
ATOM 976 C CA . ILE A 1 127 ? -5.987 -6.259 -5.766 1.00 86.31 127 ILE A CA 1
ATOM 977 C C . ILE A 1 127 ? -6.824 -7.537 -5.733 1.00 86.31 127 ILE A C 1
ATOM 979 O O . ILE A 1 127 ? -7.447 -7.880 -4.724 1.00 86.31 127 ILE A O 1
ATOM 983 N N . SER A 1 128 ? -6.850 -8.227 -6.874 1.00 96.75 128 SER A N 1
ATOM 984 C CA . SER A 1 128 ? -7.492 -9.531 -7.023 1.00 96.75 128 SER A CA 1
ATOM 985 C C . SER A 1 128 ? -6.507 -10.635 -6.660 1.00 96.75 128 SER A C 1
ATOM 987 O O . SER A 1 128 ? -5.507 -10.833 -7.351 1.00 96.75 128 SER A O 1
ATOM 989 N N . ILE A 1 129 ? -6.806 -11.360 -5.586 1.00 97.62 129 ILE A N 1
ATOM 990 C CA . ILE A 1 129 ? -6.038 -12.520 -5.141 1.00 97.62 129 ILE A CA 1
ATOM 991 C C . ILE A 1 129 ? -6.721 -13.777 -5.676 1.00 97.62 129 ILE A C 1
ATOM 993 O O . ILE A 1 129 ? -7.898 -14.006 -5.409 1.00 97.62 129 ILE A O 1
ATOM 997 N N . VAL A 1 130 ? -6.002 -14.596 -6.434 1.00 98.31 130 VAL A N 1
ATOM 998 C CA . VAL A 1 130 ? -6.476 -15.904 -6.888 1.00 98.31 130 VAL A CA 1
ATOM 999 C C . VAL A 1 130 ? -6.143 -16.928 -5.812 1.00 98.31 130 VAL A C 1
ATOM 1001 O O . VAL A 1 130 ? -4.976 -17.131 -5.475 1.00 98.31 130 VAL A O 1
ATOM 1004 N N . VAL A 1 131 ? -7.182 -17.561 -5.275 1.00 98.25 131 VAL A N 1
ATOM 1005 C CA . VAL A 1 131 ? -7.088 -18.626 -4.277 1.00 98.25 131 VAL A CA 1
ATOM 1006 C C . VAL A 1 131 ? -7.530 -19.927 -4.927 1.00 98.25 131 VAL A C 1
ATOM 1008 O O . VAL A 1 131 ? -8.640 -20.016 -5.452 1.00 98.25 131 VAL A O 1
ATOM 1011 N N . ASP A 1 132 ? -6.663 -20.933 -4.921 1.00 97.56 132 ASP A N 1
ATOM 1012 C CA . ASP A 1 132 ? -6.931 -22.242 -5.512 1.00 97.56 132 ASP A CA 1
ATOM 1013 C C . ASP A 1 132 ? -6.805 -23.365 -4.473 1.00 97.56 132 ASP A C 1
ATOM 1015 O O . ASP A 1 132 ? -6.560 -23.131 -3.289 1.00 97.56 132 ASP A O 1
ATOM 1019 N N . ALA A 1 133 ? -6.998 -24.612 -4.907 1.00 96.81 133 ALA A N 1
ATOM 1020 C CA . ALA A 1 133 ? -6.932 -25.773 -4.020 1.00 96.81 133 ALA A CA 1
ATOM 1021 C C . ALA A 1 133 ? -5.543 -26.004 -3.385 1.00 96.81 133 ALA A C 1
ATOM 1023 O O . ALA A 1 133 ? -5.430 -26.796 -2.450 1.00 96.81 133 ALA A O 1
ATOM 1024 N N . ASN A 1 134 ? -4.494 -25.347 -3.890 1.00 96.38 134 ASN A N 1
ATOM 1025 C CA . ASN A 1 134 ? -3.136 -25.411 -3.359 1.00 96.38 134 ASN A CA 1
ATOM 1026 C C . ASN A 1 134 ? -2.837 -24.265 -2.382 1.00 96.38 134 ASN A C 1
ATOM 1028 O O . ASN A 1 134 ? -1.827 -24.326 -1.677 1.00 96.38 134 ASN A O 1
ATOM 1032 N N . THR A 1 135 ? -3.678 -23.229 -2.318 1.00 97.31 135 THR A N 1
ATOM 1033 C CA . THR A 1 135 ? -3.503 -22.135 -1.364 1.00 97.31 135 THR A CA 1
ATOM 1034 C C . THR A 1 135 ? -3.742 -22.630 0.061 1.00 97.31 135 THR A C 1
ATOM 1036 O O . THR A 1 135 ? -4.813 -23.133 0.404 1.00 97.31 135 THR A O 1
ATOM 1039 N N . ARG A 1 136 ? -2.758 -22.436 0.942 1.00 97.19 136 ARG A N 1
ATOM 1040 C CA . ARG A 1 136 ? -2.922 -22.711 2.372 1.00 97.19 136 ARG A CA 1
ATOM 1041 C C . ARG A 1 136 ? -3.640 -21.553 3.068 1.00 97.19 136 ARG A C 1
ATOM 1043 O O . ARG A 1 136 ? -3.105 -20.451 3.117 1.00 97.19 136 ARG A O 1
ATOM 1050 N N . LEU A 1 137 ? -4.806 -21.813 3.653 1.00 96.06 137 LEU A N 1
ATOM 1051 C CA . LEU A 1 137 ? -5.529 -20.856 4.496 1.00 96.06 137 LEU A CA 1
ATOM 1052 C C . LEU A 1 137 ? -5.278 -21.192 5.969 1.00 96.06 137 LEU A C 1
ATOM 1054 O O . LEU A 1 137 ? -5.853 -22.150 6.485 1.00 96.06 137 LEU A O 1
ATOM 1058 N N . ASP A 1 138 ? -4.412 -20.436 6.639 1.00 89.50 138 ASP A N 1
ATOM 1059 C CA . ASP A 1 138 ? -4.015 -20.739 8.022 1.00 89.50 138 ASP A CA 1
ATOM 1060 C C . ASP A 1 138 ? -5.179 -20.557 9.016 1.00 89.50 138 ASP A C 1
ATOM 1062 O O . ASP A 1 138 ? -5.313 -21.337 9.958 1.00 89.50 138 ASP A O 1
ATOM 1066 N N . ASP A 1 139 ? -6.049 -19.575 8.766 1.00 89.00 139 ASP A N 1
ATOM 1067 C CA . ASP A 1 139 ? -7.180 -19.204 9.632 1.00 89.00 139 ASP A CA 1
ATOM 1068 C C . ASP A 1 139 ? -8.549 -19.528 9.002 1.00 89.00 139 ASP A C 1
ATOM 1070 O O . ASP A 1 139 ? -9.594 -19.054 9.454 1.00 89.00 139 ASP A O 1
ATOM 1074 N N . GLY A 1 140 ? -8.562 -20.325 7.928 1.00 92.75 140 GLY A N 1
ATOM 1075 C CA . GLY A 1 140 ? -9.754 -20.540 7.107 1.00 92.75 140 GLY A CA 1
ATOM 1076 C C . GLY A 1 140 ? -10.155 -19.287 6.320 1.00 92.75 140 GLY A C 1
ATOM 1077 O O . GLY A 1 140 ? -9.298 -18.536 5.860 1.00 92.75 140 GLY A O 1
ATOM 1078 N N . ILE A 1 141 ? -11.462 -19.079 6.125 1.00 93.81 141 ILE A N 1
ATOM 1079 C CA . ILE A 1 141 ? -12.007 -17.917 5.405 1.00 93.81 141 ILE A CA 1
ATOM 1080 C C . ILE A 1 141 ? -12.435 -16.869 6.441 1.00 93.81 141 ILE A C 1
ATOM 1082 O O . ILE A 1 141 ? -13.450 -17.067 7.118 1.00 93.81 141 ILE A O 1
ATOM 1086 N N . PRO A 1 142 ? -11.690 -15.765 6.605 1.00 85.31 142 PRO A N 1
ATOM 1087 C CA . PRO A 1 142 ? -12.056 -14.733 7.559 1.00 85.31 142 PRO A CA 1
ATOM 1088 C C . PRO A 1 142 ? -13.232 -13.883 7.047 1.00 85.31 142 PRO A C 1
ATOM 1090 O O . PRO A 1 142 ? -13.470 -13.803 5.840 1.00 85.31 142 PRO A O 1
ATOM 1093 N N . PRO A 1 143 ? -13.980 -13.209 7.941 1.00 80.00 143 PRO A N 1
ATOM 1094 C CA . PRO A 1 143 ? -14.978 -12.231 7.521 1.00 80.00 143 PRO A CA 1
ATOM 1095 C C . PRO A 1 143 ? -14.319 -11.040 6.806 1.00 80.00 143 PRO A C 1
ATOM 1097 O O . PRO A 1 143 ? -13.156 -10.717 7.050 1.00 80.00 143 PRO A O 1
ATOM 1100 N N . ALA A 1 144 ? -15.084 -10.342 5.965 1.00 82.19 144 ALA A N 1
ATOM 1101 C CA . ALA A 1 144 ? -14.643 -9.078 5.377 1.00 82.19 144 ALA A CA 1
ATOM 1102 C C . ALA A 1 144 ? -14.274 -8.046 6.466 1.00 82.19 144 ALA A C 1
ATOM 1104 O O . ALA A 1 144 ? -14.836 -8.044 7.564 1.00 82.19 144 ALA A O 1
ATOM 1105 N N . GLY A 1 145 ? -13.323 -7.165 6.158 1.00 68.38 145 GLY A N 1
ATOM 1106 C CA . GLY A 1 145 ? -12.761 -6.163 7.066 1.00 68.38 145 GLY A CA 1
ATOM 1107 C C . GLY A 1 145 ? -11.535 -6.634 7.857 1.00 68.38 145 GLY A C 1
ATOM 1108 O O . GLY A 1 145 ? -10.990 -5.865 8.646 1.00 68.38 145 GLY A O 1
ATOM 1109 N N . ARG A 1 146 ? -11.093 -7.885 7.680 1.00 74.81 146 ARG A N 1
ATOM 1110 C CA . ARG A 1 146 ? -9.901 -8.428 8.350 1.00 74.81 146 ARG A CA 1
ATOM 1111 C C . ARG A 1 146 ? -8.640 -8.113 7.557 1.00 74.81 146 ARG A C 1
ATOM 1113 O O . ARG A 1 146 ? -8.660 -8.194 6.334 1.00 74.81 146 ARG A O 1
ATOM 1120 N N . TRP A 1 147 ? -7.566 -7.764 8.259 1.00 70.69 147 TRP A N 1
ATOM 1121 C CA . TRP A 1 147 ? -6.254 -7.560 7.653 1.00 70.69 147 TRP A CA 1
ATOM 1122 C C . TRP A 1 147 ? -5.603 -8.915 7.374 1.00 70.69 147 TRP A C 1
ATOM 1124 O O . TRP A 1 147 ? -5.645 -9.817 8.216 1.00 70.69 147 TRP A O 1
ATOM 1134 N N . LEU A 1 148 ? -5.066 -9.072 6.172 1.00 83.88 148 LEU A N 1
ATOM 1135 C CA . LEU A 1 148 ? -4.459 -10.301 5.688 1.00 83.88 148 LEU A CA 1
ATOM 1136 C C . LEU A 1 148 ? -3.001 -10.057 5.337 1.00 83.88 148 LEU A C 1
ATOM 1138 O O . LEU A 1 148 ? -2.665 -9.018 4.774 1.00 83.88 148 LEU A O 1
ATOM 1142 N N . GLU A 1 149 ? -2.184 -11.073 5.576 1.00 84.81 149 GLU A N 1
ATOM 1143 C CA . GLU A 1 149 ? -0.935 -11.280 4.853 1.00 84.81 149 GLU A CA 1
ATOM 1144 C C . GLU A 1 149 ? -1.153 -12.415 3.847 1.00 84.81 149 GLU A C 1
ATOM 1146 O O . GLU A 1 149 ? -1.588 -13.520 4.195 1.00 84.81 149 GLU A O 1
ATOM 1151 N N . VAL A 1 150 ? -0.844 -12.137 2.586 1.00 91.81 150 VAL A N 1
ATOM 1152 C CA . VAL A 1 150 ? -0.957 -13.053 1.458 1.00 91.81 150 VAL A CA 1
ATOM 1153 C C . VAL A 1 150 ? 0.441 -13.269 0.904 1.00 91.81 150 VAL A C 1
ATOM 1155 O O . VAL A 1 150 ? 1.066 -12.344 0.399 1.00 91.81 150 VAL A O 1
ATOM 1158 N N . ARG A 1 151 ? 0.925 -14.508 0.951 1.00 91.25 151 ARG A N 1
ATOM 1159 C CA . ARG A 1 151 ? 2.162 -14.898 0.269 1.00 91.25 151 ARG A CA 1
ATOM 1160 C C . ARG A 1 151 ? 1.841 -15.614 -1.020 1.00 91.25 151 ARG A C 1
ATOM 1162 O O . ARG A 1 151 ? 0.984 -16.499 -1.026 1.00 91.25 151 ARG A O 1
ATOM 1169 N N . GLY A 1 152 ? 2.537 -15.289 -2.096 1.00 93.19 152 GLY A N 1
ATOM 1170 C CA . GLY A 1 152 ? 2.218 -15.835 -3.404 1.00 93.19 152 GLY A CA 1
ATOM 1171 C C . GLY A 1 152 ? 3.137 -15.347 -4.504 1.00 93.19 152 GLY A C 1
ATOM 1172 O O . GLY A 1 152 ? 4.331 -15.158 -4.294 1.00 93.19 152 GLY A O 1
ATOM 1173 N N . ARG A 1 153 ? 2.571 -15.210 -5.698 1.00 90.06 153 ARG A N 1
ATOM 1174 C CA . ARG A 1 153 ? 3.266 -14.660 -6.857 1.00 90.06 153 ARG A CA 1
ATOM 1175 C C . ARG A 1 153 ? 2.318 -13.839 -7.703 1.00 90.06 153 ARG A C 1
ATOM 1177 O O . ARG A 1 153 ? 1.160 -14.219 -7.901 1.00 90.06 153 ARG A O 1
ATOM 1184 N N . TRP A 1 154 ? 2.831 -12.763 -8.269 1.00 86.88 154 TRP A N 1
ATOM 1185 C CA . TRP A 1 154 ? 2.104 -12.024 -9.287 1.00 86.88 154 TRP A CA 1
ATOM 1186 C C . TRP A 1 154 ? 1.957 -12.812 -10.592 1.00 86.88 154 TRP A C 1
ATOM 1188 O O . TRP A 1 154 ? 2.857 -13.532 -11.023 1.00 86.88 154 TRP A O 1
ATOM 1198 N N . GLN A 1 155 ? 0.817 -12.634 -11.251 1.00 86.56 155 GLN A N 1
ATOM 1199 C CA . GLN A 1 155 ? 0.524 -13.169 -12.574 1.00 86.56 155 GLN A CA 1
ATOM 1200 C C . GLN A 1 155 ? 0.627 -12.064 -13.636 1.00 86.56 155 GLN A C 1
ATOM 1202 O O . GLN A 1 155 ? 0.596 -10.864 -13.340 1.00 86.56 155 GLN A O 1
ATOM 1207 N N . SER A 1 156 ? 0.757 -12.468 -14.902 1.00 80.50 156 SER A N 1
ATOM 1208 C CA . SER A 1 156 ? 0.890 -11.547 -16.041 1.00 80.50 156 SER A CA 1
ATOM 1209 C C . SER A 1 156 ? -0.347 -10.672 -16.270 1.00 80.50 156 SER A C 1
ATOM 1211 O O . SER A 1 156 ? -0.246 -9.628 -16.901 1.00 80.50 156 SER A O 1
ATOM 1213 N N . ASP A 1 157 ? -1.510 -11.092 -15.771 1.00 83.88 157 ASP A N 1
ATOM 1214 C CA . ASP A 1 157 ? -2.776 -10.351 -15.823 1.00 83.88 157 ASP A CA 1
ATOM 1215 C C . ASP A 1 157 ? -2.982 -9.417 -14.615 1.00 83.88 157 ASP A C 1
ATOM 1217 O O . ASP A 1 157 ? -4.069 -8.873 -14.430 1.00 83.88 157 ASP A O 1
ATOM 1221 N N . ASN A 1 158 ? -1.936 -9.218 -13.805 1.00 84.06 158 ASN A N 1
ATOM 1222 C CA . ASN A 1 158 ? -1.941 -8.393 -12.600 1.00 84.06 158 ASN A CA 1
ATOM 1223 C C . ASN A 1 158 ? -2.803 -8.934 -11.445 1.00 84.06 158 ASN A C 1
ATOM 1225 O O . ASN A 1 158 ? -3.115 -8.197 -10.510 1.00 84.06 158 ASN A O 1
ATOM 1229 N N . THR A 1 159 ? -3.165 -10.215 -11.475 1.00 92.81 159 THR A N 1
ATOM 1230 C CA . THR A 1 159 ? -3.695 -10.912 -10.299 1.00 92.81 159 THR A CA 1
ATOM 1231 C C . THR A 1 159 ? -2.565 -11.494 -9.449 1.00 92.81 159 THR A C 1
ATOM 1233 O O . THR A 1 159 ? -1.425 -11.626 -9.904 1.00 92.81 159 THR A O 1
ATOM 1236 N N . PHE A 1 160 ? -2.861 -11.818 -8.191 1.00 94.38 160 PHE A N 1
ATOM 1237 C CA . PHE A 1 160 ? -1.895 -12.399 -7.262 1.00 94.38 160 PHE A CA 1
ATOM 1238 C C . PHE A 1 160 ? -2.306 -13.821 -6.889 1.00 94.38 160 PHE A C 1
ATOM 1240 O O . PHE A 1 160 ? -3.300 -14.019 -6.193 1.00 94.38 160 PHE A O 1
ATOM 1247 N N . LEU A 1 161 ? -1.553 -14.824 -7.333 1.00 96.38 161 LEU A N 1
ATOM 1248 C CA . LEU A 1 161 ? -1.831 -16.217 -7.001 1.00 96.38 161 LEU A CA 1
ATOM 1249 C C . LEU A 1 161 ? -1.280 -16.542 -5.616 1.00 96.38 161 LEU A C 1
ATOM 1251 O O . LEU A 1 161 ? -0.063 -16.583 -5.416 1.00 96.38 161 LEU A O 1
ATOM 1255 N N . ALA A 1 162 ? -2.176 -16.793 -4.666 1.00 97.19 162 ALA A N 1
ATOM 1256 C CA . ALA A 1 162 ? -1.817 -17.054 -3.284 1.00 97.19 162 ALA A CA 1
ATOM 1257 C C . ALA A 1 162 ? -1.278 -18.479 -3.091 1.00 97.19 162 ALA A C 1
ATOM 1259 O O . ALA A 1 162 ? -1.913 -19.470 -3.444 1.00 97.19 162 ALA A O 1
ATOM 1260 N N . ALA A 1 163 ? -0.126 -18.585 -2.438 1.00 95.88 163 ALA A N 1
ATOM 1261 C CA . ALA A 1 163 ? 0.389 -19.828 -1.875 1.00 95.88 163 ALA A CA 1
ATOM 1262 C C . ALA A 1 163 ? -0.053 -20.00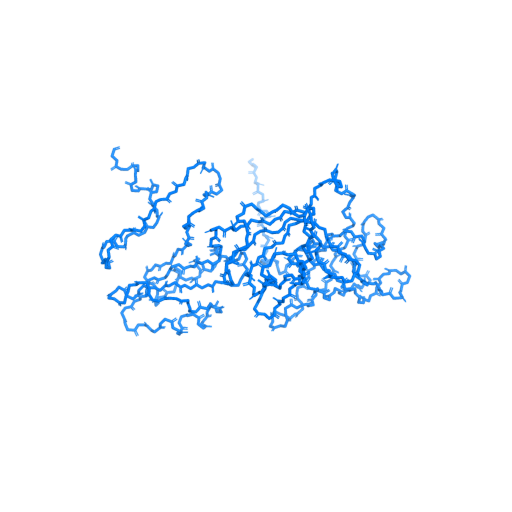6 -0.412 1.00 95.88 163 ALA A C 1
ATOM 1264 O O . ALA A 1 163 ? -0.296 -21.125 0.040 1.00 95.88 163 ALA A O 1
ATOM 1265 N N . ARG A 1 164 ? -0.174 -18.904 0.338 1.00 94.94 164 ARG A N 1
ATOM 1266 C CA . ARG A 1 164 ? -0.615 -18.893 1.736 1.00 94.94 164 ARG A CA 1
ATOM 1267 C C . ARG A 1 164 ? -1.370 -17.607 2.047 1.00 94.94 164 ARG A C 1
ATOM 1269 O O . ARG A 1 164 ? -0.930 -16.537 1.644 1.00 94.94 164 ARG A O 1
ATOM 1276 N N . ILE A 1 165 ? -2.439 -17.714 2.825 1.00 94.88 165 ILE A N 1
ATOM 1277 C CA . ILE A 1 165 ? -3.157 -16.581 3.410 1.00 94.88 165 ILE A CA 1
ATOM 1278 C C . ILE A 1 165 ? -3.264 -16.807 4.912 1.00 94.88 165 ILE A C 1
ATOM 1280 O O . ILE A 1 165 ? -3.625 -17.901 5.355 1.00 94.88 165 ILE A O 1
ATOM 1284 N N . ARG A 1 166 ? -2.972 -15.765 5.685 1.00 91.19 166 ARG A N 1
ATOM 1285 C CA . ARG A 1 166 ? -3.231 -15.723 7.123 1.00 91.19 166 ARG A CA 1
ATOM 1286 C C . ARG A 1 166 ? -3.870 -14.400 7.507 1.00 91.19 166 ARG A C 1
ATOM 1288 O O . ARG A 1 166 ? -3.612 -13.375 6.875 1.00 91.19 166 ARG A O 1
ATOM 1295 N N . VAL A 1 167 ? -4.694 -14.429 8.545 1.00 82.12 167 VAL A N 1
ATOM 1296 C CA . VAL A 1 167 ? -5.136 -13.211 9.212 1.00 82.12 167 VAL A CA 1
ATOM 1297 C C . VAL A 1 167 ? -3.955 -12.686 10.000 1.00 82.12 167 VAL A C 1
ATOM 1299 O O . VAL A 1 167 ? -3.394 -13.380 10.846 1.00 82.12 167 VAL A O 1
ATOM 1302 N N . GLU A 1 168 ? -3.584 -11.451 9.713 1.00 68.38 168 GLU A N 1
ATOM 1303 C CA . GLU A 1 168 ? -2.564 -10.768 10.478 1.00 68.38 168 GLU A CA 1
ATOM 1304 C C . GLU A 1 168 ? -3.295 -9.831 11.447 1.00 68.38 168 GLU A C 1
ATOM 1306 O O . GLU A 1 168 ? -3.959 -8.873 11.056 1.00 68.38 168 GLU A O 1
ATOM 1311 N N . ASP A 1 169 ? -3.249 -10.172 12.737 1.00 56.16 169 ASP A N 1
ATOM 1312 C CA . ASP A 1 169 ? -3.850 -9.366 13.809 1.00 56.16 169 ASP A CA 1
ATOM 1313 C C . ASP A 1 169 ? -3.020 -8.108 14.130 1.00 56.16 169 ASP A C 1
ATOM 1315 O O . ASP A 1 169 ? -3.393 -7.319 15.003 1.00 56.16 169 ASP A O 1
ATOM 1319 N N . HIS A 1 170 ? -1.915 -7.914 13.407 1.00 51.59 170 HIS A N 1
ATOM 1320 C CA . HIS A 1 170 ? -1.088 -6.719 13.406 1.00 51.59 170 HIS A CA 1
ATOM 1321 C C . HIS A 1 170 ? -1.871 -5.514 12.876 1.00 51.59 170 HIS A C 1
ATOM 1323 O O . HIS A 1 170 ? -2.464 -5.550 11.798 1.00 51.59 170 HIS A O 1
ATOM 1329 N N . ARG A 1 171 ? -1.877 -4.425 13.643 1.00 54.47 171 ARG A N 1
ATOM 1330 C CA . ARG A 1 171 ? -2.507 -3.163 13.250 1.00 54.47 171 ARG A CA 1
ATOM 1331 C C . ARG A 1 171 ? -1.433 -2.103 13.018 1.00 54.47 171 ARG A C 1
ATOM 1333 O O . ARG A 1 171 ? -1.259 -1.219 13.848 1.00 54.47 171 ARG A O 1
ATOM 1340 N N . ILE A 1 172 ? -0.692 -2.235 11.918 1.00 57.31 172 ILE A N 1
ATOM 1341 C CA . ILE A 1 172 ? 0.238 -1.194 11.447 1.00 57.31 172 ILE A CA 1
ATOM 1342 C C . ILE A 1 172 ? -0.504 0.100 11.144 1.00 57.31 172 ILE A C 1
ATOM 1344 O O . ILE A 1 172 ? -1.706 0.079 10.850 1.00 57.31 172 ILE A O 1
ATOM 1348 N N . ASN A 1 173 ? 0.217 1.218 11.196 1.00 67.50 173 ASN A N 1
ATOM 1349 C CA . ASN A 1 173 ? -0.282 2.542 10.850 1.00 67.50 173 ASN A CA 1
ATOM 1350 C C . ASN A 1 173 ? -1.367 3.090 11.782 1.00 67.50 173 ASN A C 1
ATOM 1352 O O . ASN A 1 173 ? -2.070 4.034 11.427 1.00 67.50 173 ASN A O 1
ATOM 1356 N N . GLU A 1 174 ? -1.537 2.532 12.977 1.00 77.12 174 GLU A N 1
ATOM 1357 C CA . GLU A 1 174 ? -2.443 3.084 13.976 1.00 77.12 174 GLU A CA 1
ATOM 1358 C C . GLU A 1 174 ? -1.685 3.970 14.962 1.00 77.12 174 GLU A C 1
ATOM 1360 O O . GLU A 1 174 ? -0.717 3.550 15.589 1.00 77.12 174 GLU A O 1
ATOM 1365 N N . VAL A 1 175 ? -2.166 5.196 15.140 1.00 79.50 175 VAL A N 1
ATOM 1366 C CA . VAL A 1 175 ? -1.612 6.155 16.095 1.00 79.50 175 VAL A CA 1
ATOM 1367 C C . VAL A 1 175 ? -2.679 6.459 17.126 1.00 79.50 175 VAL A C 1
ATOM 1369 O O . VAL A 1 175 ? -3.789 6.877 16.780 1.00 79.50 175 VAL A O 1
ATOM 1372 N N . VAL A 1 176 ? -2.356 6.268 18.399 1.00 83.44 176 VAL A N 1
ATOM 1373 C CA . VAL A 1 176 ? -3.202 6.766 19.477 1.00 83.44 176 VAL A CA 1
ATOM 1374 C C . VAL A 1 176 ? -2.794 8.190 19.796 1.00 83.44 176 VAL A C 1
ATOM 1376 O O . VAL A 1 176 ? -1.615 8.483 19.964 1.00 83.44 176 VAL A O 1
ATOM 1379 N N . VAL A 1 177 ? -3.778 9.079 19.893 1.00 85.62 177 VAL A N 1
ATOM 1380 C CA . VAL A 1 177 ? -3.555 10.491 20.184 1.00 85.62 177 VAL A CA 1
ATOM 1381 C C . VAL A 1 177 ? -4.469 10.935 21.311 1.00 85.62 177 VAL A C 1
ATOM 1383 O O . VAL A 1 177 ? -5.692 10.784 21.234 1.00 85.62 177 VAL A O 1
ATOM 1386 N N . ARG A 1 178 ? -3.879 11.536 22.344 1.00 90.38 178 ARG A N 1
ATOM 1387 C CA . ARG A 1 178 ? -4.609 12.290 23.360 1.00 90.38 178 ARG A CA 1
ATOM 1388 C C . ARG A 1 178 ? -4.515 13.770 23.052 1.00 90.38 178 ARG A C 1
ATOM 1390 O O . ARG A 1 178 ? -3.430 14.340 23.000 1.00 90.38 178 ARG A O 1
ATOM 1397 N N . LEU A 1 179 ? -5.665 14.400 22.911 1.00 88.94 179 LEU A N 1
ATOM 1398 C CA . LEU A 1 179 ? -5.775 15.809 22.565 1.00 88.94 179 LEU A CA 1
ATOM 1399 C C . LEU A 1 179 ? -5.950 16.674 23.812 1.00 88.94 179 LEU A C 1
ATOM 1401 O O . LEU A 1 179 ? -6.442 16.211 24.848 1.00 88.94 179 LEU A O 1
ATOM 1405 N N . THR A 1 180 ? -5.585 17.951 23.714 1.00 92.81 180 THR A N 1
ATOM 1406 C CA . THR A 1 180 ? -5.929 18.933 24.748 1.00 92.81 180 THR A CA 1
ATOM 1407 C C . THR A 1 180 ? -7.451 19.123 24.824 1.00 92.81 180 THR A C 1
ATOM 1409 O O . THR A 1 180 ? -8.221 18.687 23.959 1.00 92.81 180 THR A O 1
ATOM 1412 N N . GLN A 1 181 ? -7.934 19.721 25.915 1.00 85.12 181 GLN A N 1
ATOM 1413 C CA . GLN A 1 181 ? -9.371 19.924 26.099 1.00 85.12 181 GLN A CA 1
ATOM 1414 C C . GLN A 1 181 ? -9.945 20.846 25.012 1.00 85.12 181 GLN A C 1
ATOM 1416 O O . GLN A 1 181 ? -9.361 21.876 24.691 1.00 85.12 181 GLN A O 1
ATOM 1421 N N . ASN A 1 182 ? -11.133 20.501 24.504 1.00 87.12 182 ASN A N 1
ATOM 1422 C CA . ASN A 1 182 ? -11.880 21.223 23.459 1.00 87.12 182 ASN A CA 1
ATOM 1423 C C . ASN A 1 182 ? -11.295 21.158 22.039 1.00 87.12 182 ASN A C 1
ATOM 1425 O O . ASN A 1 182 ? -11.892 21.720 21.119 1.00 87.12 182 ASN A O 1
ATOM 1429 N N . VAL A 1 183 ? -10.191 20.442 21.827 1.00 90.31 183 VAL A N 1
ATOM 1430 C CA . VAL A 1 183 ? -9.701 20.149 20.478 1.00 90.31 183 VAL A CA 1
ATOM 1431 C C . VAL A 1 183 ? -10.563 19.065 19.845 1.00 90.31 183 VAL A C 1
ATOM 1433 O O . VAL A 1 183 ? -10.826 18.020 20.443 1.00 90.31 183 VAL A O 1
ATOM 1436 N N . VAL A 1 184 ? -11.001 19.323 18.613 1.00 88.44 184 VAL A N 1
ATOM 1437 C CA . VAL A 1 184 ? -11.794 18.383 17.821 1.00 88.44 184 VAL A CA 1
ATOM 1438 C C . VAL A 1 184 ? -10.853 17.443 17.074 1.00 88.44 184 VAL A C 1
ATOM 1440 O O . VAL A 1 184 ? -10.015 17.884 16.287 1.00 88.44 184 VAL A O 1
ATOM 1443 N N . SER A 1 185 ? -11.021 16.138 17.275 1.00 81.88 185 SER A N 1
ATOM 1444 C CA . SER A 1 185 ? -10.143 15.111 16.705 1.00 81.88 185 SER A CA 1
ATOM 1445 C C . SER A 1 185 ? -10.051 15.136 15.183 1.00 81.88 185 SER A C 1
ATOM 1447 O O . SER A 1 185 ? -8.973 14.934 14.633 1.00 81.88 185 SER A O 1
ATOM 1449 N N . THR A 1 186 ? -11.140 15.465 14.489 1.00 71.56 186 THR A N 1
ATOM 1450 C CA . THR A 1 186 ? -11.149 15.588 13.025 1.00 71.56 186 THR A CA 1
ATOM 1451 C C . THR A 1 186 ? -10.302 16.757 12.521 1.00 71.56 186 THR A C 1
ATOM 1453 O O . THR A 1 186 ? -9.771 16.679 11.415 1.00 71.56 186 THR A O 1
ATOM 1456 N N . THR A 1 187 ? -10.146 17.824 13.311 1.00 83.81 187 THR A N 1
ATOM 1457 C CA . THR A 1 187 ? -9.292 18.970 12.959 1.00 83.81 187 THR A CA 1
ATOM 1458 C C . THR A 1 187 ? -7.823 18.567 12.968 1.00 83.81 187 THR A C 1
ATOM 1460 O O . THR A 1 187 ? -7.103 18.866 12.018 1.00 83.81 187 THR A O 1
ATOM 1463 N N . VAL A 1 188 ? -7.393 17.845 14.008 1.00 88.19 188 VAL A N 1
ATOM 1464 C CA . VAL A 1 188 ? -6.024 17.316 14.102 1.00 88.19 188 VAL A CA 1
ATOM 1465 C C . VAL A 1 188 ? -5.791 16.251 13.038 1.00 88.19 188 VAL A C 1
ATOM 1467 O O . VAL A 1 188 ? -4.801 16.320 12.320 1.00 88.19 188 VAL A O 1
ATOM 1470 N N . ALA A 1 189 ? -6.735 15.329 12.845 1.00 78.44 189 ALA A N 1
ATOM 1471 C CA . ALA A 1 189 ? -6.603 14.301 11.821 1.00 78.44 189 ALA A CA 1
ATOM 1472 C C . ALA A 1 189 ? -6.421 14.903 10.413 1.00 78.44 189 ALA A C 1
ATOM 1474 O O . ALA A 1 189 ? -5.493 14.534 9.700 1.00 78.44 189 ALA A O 1
ATOM 1475 N N . SER A 1 190 ? -7.225 15.913 10.056 1.00 76.19 190 SER A N 1
ATOM 1476 C CA . SER A 1 190 ? -7.126 16.595 8.754 1.00 76.19 190 SER A CA 1
ATOM 1477 C C . SER A 1 190 ? -5.800 17.338 8.566 1.00 76.19 190 SER A C 1
ATOM 1479 O O . SER A 1 190 ? -5.269 17.356 7.461 1.00 76.19 190 SER A O 1
ATOM 1481 N N . ARG A 1 191 ? -5.246 17.931 9.635 1.00 88.06 191 ARG A N 1
ATOM 1482 C CA . ARG A 1 191 ? -3.954 18.646 9.612 1.00 88.06 191 ARG A CA 1
ATOM 1483 C C . ARG A 1 191 ? -2.797 17.739 9.183 1.00 88.06 191 ARG A C 1
ATOM 1485 O O . ARG A 1 191 ? -1.860 18.209 8.547 1.00 88.06 191 ARG A O 1
ATOM 1492 N N . TYR A 1 192 ? -2.889 16.459 9.528 1.00 85.38 192 TYR A N 1
ATOM 1493 C CA . TYR A 1 192 ? -1.831 15.467 9.352 1.00 85.38 192 TYR A CA 1
ATOM 1494 C C . TYR A 1 192 ? -2.162 14.384 8.320 1.00 85.38 192 TYR A C 1
ATOM 1496 O O . TYR A 1 192 ? -1.420 13.416 8.205 1.00 85.38 192 TYR A O 1
ATOM 1504 N N . GLY A 1 193 ? -3.269 14.520 7.582 1.00 80.62 193 GLY A N 1
ATOM 1505 C CA . GLY A 1 193 ? -3.694 13.509 6.607 1.00 80.62 193 GLY A CA 1
ATOM 1506 C C . GLY A 1 193 ? -4.091 12.163 7.230 1.00 80.62 193 GLY A C 1
ATOM 1507 O O . GLY A 1 193 ? -4.116 11.147 6.540 1.00 80.62 193 GLY A O 1
ATOM 1508 N N . LEU A 1 194 ? -4.409 12.150 8.526 1.00 83.44 194 LEU A N 1
ATOM 1509 C CA . LEU A 1 194 ? -4.825 10.960 9.257 1.00 83.44 194 LEU A CA 1
ATOM 1510 C C . LEU A 1 194 ? -6.312 10.679 9.050 1.00 83.44 194 LEU A C 1
ATOM 1512 O O . LEU A 1 194 ? -7.131 11.593 8.915 1.00 83.44 194 LEU A O 1
ATOM 1516 N N . LEU A 1 195 ? -6.688 9.408 9.147 1.00 74.19 195 LEU A N 1
ATOM 1517 C CA . LEU A 1 195 ? -8.085 9.009 9.228 1.00 74.19 195 LEU A CA 1
ATOM 1518 C C . LEU A 1 195 ? -8.542 8.862 10.684 1.00 74.19 195 LEU A C 1
ATOM 1520 O O . LEU A 1 195 ? -7.980 8.044 11.417 1.00 74.19 195 LEU A O 1
ATOM 1524 N N . PRO A 1 196 ? -9.612 9.563 11.107 1.00 78.25 196 PRO A N 1
ATOM 1525 C CA . PRO A 1 196 ? -10.314 9.247 12.343 1.00 78.25 196 PRO A CA 1
ATOM 1526 C C . PRO A 1 196 ? -10.873 7.826 12.290 1.00 78.25 196 PRO A C 1
ATOM 1528 O O . PRO A 1 196 ? -11.753 7.544 11.479 1.00 78.25 196 PRO A O 1
ATOM 1531 N N . LYS A 1 197 ? -10.388 6.940 13.163 1.00 72.81 197 LYS A N 1
ATOM 1532 C CA . LYS A 1 197 ? -10.889 5.564 13.251 1.00 72.81 197 LYS A CA 1
ATOM 1533 C C . LYS A 1 197 ? -11.868 5.396 14.398 1.00 72.81 197 LYS A C 1
ATOM 1535 O O . LYS A 1 197 ? -12.983 4.923 14.197 1.00 72.81 197 LYS A O 1
ATOM 1540 N N . GLU A 1 198 ? -11.465 5.794 15.600 1.00 70.44 198 GLU A N 1
ATOM 1541 C CA . GLU A 1 198 ? -12.259 5.561 16.804 1.00 70.44 198 GLU A CA 1
ATOM 1542 C C . GLU A 1 198 ? -12.004 6.632 17.869 1.00 70.44 198 GLU A C 1
ATOM 1544 O O . GLU A 1 198 ? -10.927 7.216 17.959 1.00 70.44 198 GLU A O 1
ATOM 1549 N N . THR A 1 199 ? -13.004 6.897 18.711 1.00 77.12 199 THR A N 1
ATOM 1550 C CA . THR A 1 199 ? -12.783 7.586 19.990 1.00 77.12 199 THR A CA 1
ATOM 1551 C C . THR A 1 199 ? -12.655 6.530 21.073 1.00 77.12 199 THR A C 1
ATOM 1553 O O . THR A 1 199 ? -13.665 5.983 21.507 1.00 77.12 199 THR A O 1
ATOM 1556 N N . LEU A 1 200 ? -11.423 6.263 21.499 1.00 70.81 200 LEU A N 1
ATOM 1557 C CA . LEU A 1 200 ? -11.107 5.224 22.477 1.00 70.81 200 LEU A CA 1
ATOM 1558 C C . LEU A 1 200 ? -11.642 5.592 23.864 1.00 70.81 200 LEU A C 1
ATOM 1560 O O . LEU A 1 200 ? -12.350 4.812 24.495 1.00 70.81 200 LEU A O 1
ATOM 1564 N N . ILE A 1 201 ? -11.346 6.812 24.327 1.00 75.31 201 ILE A N 1
ATOM 1565 C CA . ILE A 1 201 ? -11.826 7.326 25.615 1.00 75.31 201 ILE A CA 1
ATOM 1566 C C . ILE A 1 201 ? -12.293 8.767 25.437 1.00 75.31 201 ILE A C 1
ATOM 1568 O O . ILE A 1 201 ? -11.502 9.711 25.428 1.00 75.31 201 ILE A O 1
ATOM 1572 N N . ARG A 1 202 ? -13.615 8.949 25.362 1.00 76.56 202 ARG A N 1
ATOM 1573 C CA . ARG A 1 202 ? -14.235 10.271 25.182 1.00 76.56 202 ARG A CA 1
ATOM 1574 C C . ARG A 1 202 ? -13.907 11.239 26.323 1.00 76.56 202 ARG A C 1
ATOM 1576 O O . ARG A 1 202 ? -13.649 12.406 26.063 1.00 76.56 202 ARG A O 1
ATOM 1583 N N . SER A 1 203 ? -13.898 10.770 27.572 1.00 77.44 203 SER A N 1
ATOM 1584 C CA . SER A 1 203 ? -13.589 11.613 28.740 1.00 77.44 203 SER A CA 1
ATOM 1585 C C . SER A 1 203 ? -12.131 12.077 28.791 1.00 77.44 203 SER A C 1
ATOM 1587 O O . SER A 1 203 ? -11.841 13.080 29.434 1.00 77.44 203 SER A O 1
ATOM 1589 N N . GLY A 1 204 ? -11.225 11.368 28.111 1.00 79.00 204 GLY A N 1
ATOM 1590 C CA . GLY A 1 204 ? -9.808 11.711 28.024 1.00 79.00 204 GLY A CA 1
ATOM 1591 C C . GLY A 1 204 ? -9.417 12.447 26.746 1.00 79.00 204 GLY A C 1
ATOM 1592 O O . GLY A 1 204 ? -8.243 12.771 26.609 1.00 79.00 204 GLY A O 1
ATOM 1593 N N . ASN A 1 205 ? -10.363 12.681 25.826 1.00 83.62 205 ASN A N 1
ATOM 1594 C CA . ASN A 1 205 ? -10.100 13.138 24.456 1.00 83.62 205 ASN A CA 1
ATOM 1595 C C . ASN A 1 205 ? -9.042 12.262 23.746 1.00 83.62 205 ASN A C 1
ATOM 1597 O O . ASN A 1 205 ? -8.093 12.770 23.150 1.00 83.62 205 ASN A O 1
ATOM 1601 N N . ILE A 1 206 ? -9.173 10.934 23.895 1.00 83.50 206 ILE A N 1
ATOM 1602 C CA . ILE A 1 206 ? -8.240 9.936 23.348 1.00 83.50 206 ILE A C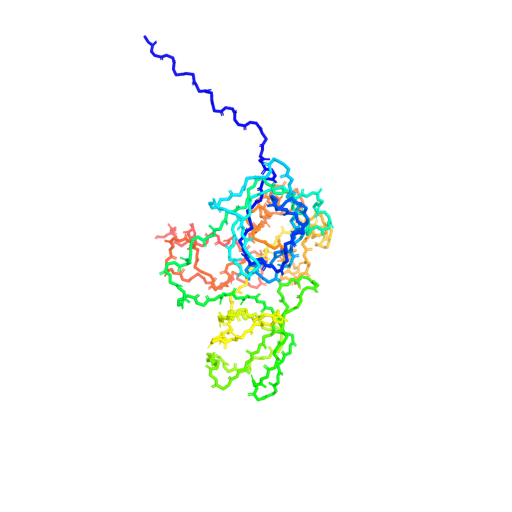A 1
ATOM 1603 C C . ILE A 1 206 ? -8.865 9.278 22.125 1.00 83.50 206 ILE A C 1
ATOM 1605 O O . ILE A 1 206 ? -9.968 8.720 22.194 1.00 83.50 206 ILE A O 1
ATOM 1609 N N . HIS A 1 207 ? -8.136 9.320 21.019 1.00 82.06 207 HIS A N 1
ATOM 1610 C CA . HIS A 1 207 ? -8.592 8.891 19.708 1.00 82.06 207 HIS A CA 1
ATOM 1611 C C . HIS A 1 207 ? -7.591 7.942 19.069 1.00 82.06 207 HIS A C 1
ATOM 1613 O O . HIS A 1 207 ? -6.388 8.057 19.277 1.00 82.06 207 HIS A O 1
ATOM 1619 N N . LEU A 1 208 ? -8.118 7.018 18.277 1.00 81.44 208 LEU A N 1
ATOM 1620 C CA . LEU A 1 208 ? -7.349 6.170 17.388 1.00 81.44 208 LEU A CA 1
ATOM 1621 C C . LEU A 1 208 ? -7.429 6.761 15.986 1.00 81.44 208 LEU A C 1
ATOM 1623 O O . LEU A 1 208 ? -8.527 6.964 15.447 1.00 81.44 208 LEU A O 1
ATOM 1627 N N . PHE A 1 209 ? -6.269 7.019 15.409 1.00 81.62 209 PHE A N 1
ATOM 1628 C CA . PHE A 1 209 ? -6.105 7.472 14.042 1.00 81.62 209 PHE A CA 1
ATOM 1629 C C . PHE A 1 209 ? -5.373 6.423 13.217 1.00 81.62 209 PHE A C 1
ATOM 1631 O O . PHE A 1 209 ? -4.657 5.590 13.764 1.00 81.62 209 PHE A O 1
ATOM 1638 N N . VAL A 1 210 ? -5.566 6.474 11.903 1.00 79.25 210 VAL A N 1
ATOM 1639 C CA . VAL A 1 210 ? -4.810 5.666 10.944 1.00 79.25 210 VAL A CA 1
ATOM 1640 C C . VAL A 1 210 ? -3.983 6.597 10.066 1.00 79.25 210 VAL A C 1
ATOM 1642 O O . VAL A 1 210 ? -4.529 7.561 9.523 1.00 79.25 210 VAL A O 1
ATOM 1645 N N . THR A 1 211 ? -2.684 6.331 9.955 1.00 76.31 211 THR A N 1
ATOM 1646 C CA . THR A 1 211 ? -1.771 7.009 9.027 1.00 76.31 211 THR A CA 1
ATOM 1647 C C . THR A 1 211 ? -1.738 6.296 7.676 1.00 76.31 211 THR A C 1
ATOM 1649 O O . THR A 1 211 ? -2.115 5.130 7.559 1.00 76.31 211 THR A O 1
ATOM 1652 N N . GLN A 1 212 ? -1.350 7.025 6.635 1.00 59.69 212 GLN A N 1
ATOM 1653 C CA . GLN A 1 212 ? -1.062 6.442 5.329 1.00 59.69 212 GLN A CA 1
ATOM 1654 C C . GLN A 1 212 ? 0.426 6.089 5.337 1.00 59.69 212 GLN A C 1
ATOM 1656 O O . GLN A 1 212 ? 1.232 6.991 5.533 1.00 59.69 212 GLN A O 1
ATOM 1661 N N . GLU A 1 213 ? 0.765 4.815 5.130 1.00 55.19 213 GLU A N 1
ATOM 1662 C CA . GLU A 1 213 ? 2.143 4.356 4.872 1.00 55.19 213 GLU A CA 1
ATOM 1663 C C . GLU A 1 213 ? 3.108 4.434 6.082 1.00 55.19 213 GLU A C 1
ATOM 1665 O O . GLU A 1 213 ? 2.788 5.042 7.106 1.00 55.19 213 GLU A O 1
ATOM 1670 N N . ASP A 1 214 ? 4.283 3.796 5.939 1.00 56.69 214 ASP A N 1
ATOM 1671 C CA . ASP A 1 214 ? 5.351 3.537 6.936 1.00 56.69 214 ASP A CA 1
ATOM 1672 C C . ASP A 1 214 ? 5.993 4.806 7.566 1.00 56.69 214 ASP A C 1
ATOM 1674 O O . ASP A 1 214 ? 7.114 4.802 8.073 1.00 56.69 214 ASP A O 1
ATOM 1678 N N . GLU A 1 215 ? 5.288 5.937 7.560 1.00 55.75 215 GLU A N 1
ATOM 1679 C CA . GLU A 1 215 ? 5.661 7.202 8.194 1.00 55.75 215 GLU A CA 1
ATOM 1680 C C . GLU A 1 215 ? 5.212 7.301 9.659 1.00 55.75 215 GLU A C 1
ATOM 1682 O O . GLU A 1 215 ? 5.263 8.369 10.272 1.00 55.75 215 GLU A O 1
ATOM 1687 N N . GLU A 1 216 ? 4.756 6.206 10.248 1.00 64.00 216 GLU A N 1
ATOM 1688 C CA . GLU A 1 216 ? 4.161 6.158 11.578 1.00 64.00 216 GLU A CA 1
ATOM 1689 C C . GLU A 1 216 ? 5.077 6.762 12.678 1.00 64.00 216 GLU A C 1
ATOM 1691 O O . GLU A 1 216 ? 4.636 7.525 13.544 1.00 64.00 216 GLU A O 1
ATOM 1696 N N . HIS A 1 217 ? 6.394 6.590 12.569 1.00 64.62 217 HIS A N 1
ATOM 1697 C CA . HIS A 1 217 ? 7.357 7.250 13.461 1.00 64.62 217 HIS A CA 1
ATOM 1698 C C . HIS A 1 217 ? 7.483 8.767 13.212 1.00 64.62 217 HIS A C 1
ATOM 1700 O O . HIS A 1 217 ? 7.567 9.570 14.153 1.00 64.62 217 HIS A O 1
ATOM 1706 N N . ASN A 1 218 ? 7.445 9.189 11.946 1.00 76.00 218 ASN A N 1
ATOM 1707 C CA . ASN A 1 218 ? 7.485 10.601 11.563 1.00 76.00 218 ASN A CA 1
ATOM 1708 C C . ASN A 1 218 ? 6.211 11.332 12.001 1.00 76.00 218 ASN A C 1
ATOM 1710 O O . ASN A 1 218 ? 6.277 12.471 12.473 1.00 76.00 218 ASN A O 1
ATOM 1714 N N . ILE A 1 219 ? 5.047 10.692 11.872 1.00 83.56 219 ILE A N 1
ATOM 1715 C CA . ILE A 1 219 ? 3.771 11.302 12.235 1.00 83.56 219 ILE A CA 1
ATOM 1716 C C . ILE A 1 219 ? 3.615 11.425 13.749 1.00 83.56 219 ILE A C 1
ATOM 1718 O O . ILE A 1 219 ? 3.169 12.471 14.216 1.00 83.56 219 ILE A O 1
ATOM 1722 N N . VAL A 1 220 ? 4.075 10.440 14.529 1.00 82.00 220 VAL A N 1
ATOM 1723 C CA . VAL A 1 220 ? 4.109 10.541 15.998 1.00 82.00 220 VAL A CA 1
ATOM 1724 C C . VAL A 1 220 ? 4.992 11.700 16.449 1.00 82.00 220 VAL A C 1
ATOM 1726 O O . VAL A 1 220 ? 4.597 12.460 17.335 1.00 82.00 220 VAL A O 1
ATOM 1729 N N . THR A 1 221 ? 6.142 11.900 15.803 1.00 81.56 221 THR A N 1
ATOM 1730 C CA . THR A 1 221 ? 7.037 13.026 16.104 1.00 81.56 221 THR A CA 1
ATOM 1731 C C . THR A 1 221 ? 6.355 14.371 15.822 1.00 81.56 221 THR A C 1
ATOM 1733 O O . THR A 1 221 ? 6.374 15.268 16.665 1.00 81.56 221 THR A O 1
ATOM 1736 N N . LYS A 1 222 ? 5.690 14.506 14.666 1.00 87.88 222 LYS A N 1
ATOM 1737 C CA . LYS A 1 222 ? 4.934 15.715 14.291 1.00 87.88 222 LYS A CA 1
ATOM 1738 C C . LYS A 1 222 ? 3.758 15.987 15.235 1.00 87.88 222 LYS A C 1
ATOM 1740 O O . LYS A 1 222 ? 3.548 17.137 15.608 1.00 87.88 222 LYS A O 1
ATOM 1745 N N . LEU A 1 223 ? 3.012 14.950 15.618 1.00 89.25 223 LEU A N 1
ATOM 1746 C CA . LEU A 1 223 ? 1.884 15.048 16.546 1.00 89.25 223 LEU A CA 1
ATOM 1747 C C . LEU A 1 223 ? 2.345 15.414 17.957 1.00 89.25 223 LEU A C 1
ATOM 1749 O O . LEU A 1 223 ? 1.713 16.233 18.602 1.00 89.25 223 LEU A O 1
ATOM 1753 N N . THR A 1 224 ? 3.458 14.858 18.434 1.00 86.31 224 THR A N 1
ATOM 1754 C CA . THR A 1 224 ? 3.992 15.163 19.774 1.00 86.31 224 THR A CA 1
ATOM 1755 C C . THR A 1 224 ? 4.468 16.614 19.894 1.00 86.31 224 THR A C 1
ATOM 1757 O O . THR A 1 224 ? 4.451 17.184 20.981 1.00 86.31 224 THR A O 1
ATOM 1760 N N . ALA A 1 225 ? 4.869 17.233 18.781 1.00 89.38 225 ALA A N 1
ATOM 1761 C CA . ALA A 1 225 ? 5.222 18.650 18.730 1.00 89.38 225 ALA A CA 1
ATOM 1762 C C . ALA A 1 225 ? 4.005 19.590 18.588 1.00 89.38 225 ALA A C 1
ATOM 1764 O O . ALA A 1 225 ? 4.172 20.811 18.643 1.00 89.38 225 ALA A O 1
ATOM 1765 N N . ASP A 1 226 ? 2.797 19.057 18.379 1.00 93.00 226 ASP A N 1
ATOM 1766 C CA . ASP A 1 226 ? 1.582 19.848 18.188 1.00 93.00 226 ASP A CA 1
ATOM 1767 C C . ASP A 1 226 ? 1.042 20.368 19.536 1.00 93.00 226 ASP A C 1
ATOM 1769 O O . ASP A 1 226 ? 0.751 19.564 20.422 1.00 93.00 226 ASP A O 1
ATOM 1773 N N . PRO A 1 227 ? 0.836 21.687 19.718 1.00 93.69 227 PRO A N 1
ATOM 1774 C CA . PRO A 1 227 ? 0.274 22.232 20.958 1.00 93.69 227 PRO A CA 1
ATOM 1775 C C . PRO A 1 227 ? -1.154 21.747 21.274 1.00 93.69 227 PRO A C 1
ATOM 1777 O O . PRO A 1 227 ? -1.590 21.843 22.423 1.00 93.69 227 PRO A O 1
ATOM 1780 N N . ASP A 1 228 ? -1.889 21.237 20.284 1.00 95.31 228 ASP A N 1
ATOM 1781 C CA . ASP A 1 228 ? -3.231 20.670 20.445 1.00 95.31 228 ASP A CA 1
ATOM 1782 C C . ASP A 1 228 ? -3.208 19.192 20.893 1.00 95.31 228 ASP A C 1
ATOM 1784 O O . ASP A 1 228 ? -4.256 18.614 21.207 1.00 95.31 228 ASP A O 1
ATOM 1788 N N . VAL A 1 229 ? -2.026 18.575 20.957 1.00 92.56 229 VAL A N 1
ATOM 1789 C CA . VAL A 1 229 ? -1.810 17.172 21.321 1.00 92.56 229 VAL A CA 1
ATOM 1790 C C . VAL A 1 229 ? -1.070 17.103 22.657 1.00 92.56 229 VAL A C 1
ATOM 1792 O O . VAL A 1 229 ? -0.003 17.675 22.837 1.00 92.56 229 VAL A O 1
ATOM 1795 N N . LEU A 1 230 ? -1.637 16.383 23.627 1.00 87.00 230 LEU A N 1
ATOM 1796 C CA . LEU A 1 230 ? -0.977 16.129 24.912 1.00 87.00 230 LEU A CA 1
ATOM 1797 C C . LEU A 1 230 ? 0.072 15.023 24.801 1.00 87.00 230 LEU A C 1
ATOM 1799 O O . LEU A 1 230 ? 1.109 15.103 25.453 1.00 87.00 230 LEU A O 1
ATOM 1803 N N . TRP A 1 231 ? -0.221 13.984 24.019 1.00 86.69 231 TRP A N 1
ATOM 1804 C CA . TRP A 1 231 ? 0.735 12.954 23.621 1.00 86.69 231 TRP A CA 1
ATOM 1805 C C . TRP A 1 231 ? 0.183 12.159 22.427 1.00 86.69 231 TRP A C 1
ATOM 1807 O O . TRP A 1 231 ? -1.036 12.073 22.234 1.00 86.69 231 TRP A O 1
ATOM 1817 N N . ALA A 1 232 ? 1.083 11.566 21.645 1.00 85.88 232 ALA A N 1
ATOM 1818 C CA . ALA A 1 232 ? 0.764 10.628 20.576 1.00 85.88 232 ALA A CA 1
ATOM 1819 C C . ALA A 1 232 ? 1.749 9.454 20.598 1.00 85.88 232 ALA A C 1
ATOM 1821 O O . ALA A 1 232 ? 2.907 9.633 20.965 1.00 85.88 232 ALA A O 1
ATOM 1822 N N . GLU A 1 233 ? 1.299 8.261 20.219 1.00 75.62 233 GLU A N 1
ATOM 1823 C CA . GLU A 1 233 ? 2.148 7.068 20.157 1.00 75.62 233 GLU A CA 1
ATOM 1824 C C . GLU A 1 233 ? 1.623 6.068 19.124 1.00 75.62 233 GLU A C 1
ATOM 1826 O O . GLU A 1 233 ? 0.448 6.105 18.751 1.00 75.62 233 GLU A O 1
ATOM 1831 N N . LEU A 1 234 ? 2.480 5.146 18.691 1.00 74.56 234 LEU A N 1
ATOM 1832 C CA . LEU A 1 234 ? 2.057 4.040 17.839 1.00 74.56 234 LEU A CA 1
ATOM 1833 C C . LEU A 1 234 ? 1.267 3.009 18.631 1.00 74.56 234 LEU A C 1
ATOM 1835 O O . LEU A 1 234 ? 1.598 2.669 19.766 1.00 74.56 234 LEU A O 1
ATOM 1839 N N . ASN A 1 235 ? 0.206 2.500 18.019 1.00 70.31 235 ASN A N 1
ATOM 1840 C CA . ASN A 1 235 ? -0.581 1.430 18.590 1.00 70.31 235 ASN A CA 1
ATOM 1841 C C . ASN A 1 235 ? 0.106 0.081 18.341 1.00 70.31 235 ASN A C 1
ATOM 1843 O O . ASN A 1 235 ? -0.163 -0.597 17.354 1.00 70.31 235 ASN A O 1
ATOM 1847 N N . TYR A 1 236 ? 0.949 -0.353 19.276 1.00 53.84 236 TYR A N 1
ATOM 1848 C CA . TYR A 1 236 ? 1.689 -1.613 19.155 1.00 53.84 236 TYR A CA 1
ATOM 1849 C C . TYR A 1 236 ? 0.900 -2.860 19.578 1.00 53.84 236 TYR A C 1
ATOM 1851 O O . TYR A 1 236 ? 1.492 -3.890 19.913 1.00 53.84 236 TYR A O 1
ATOM 1859 N N . VAL A 1 237 ? -0.437 -2.825 19.578 1.00 50.09 237 VAL A N 1
ATOM 1860 C CA . VAL A 1 237 ? -1.238 -4.002 19.951 1.00 50.09 237 VAL A CA 1
ATOM 1861 C C . VAL A 1 237 ? -0.880 -5.195 19.062 1.00 50.09 237 VAL A C 1
ATOM 1863 O O . VAL A 1 237 ? -1.191 -5.229 17.876 1.00 50.09 237 VAL A O 1
ATOM 1866 N N . GLY A 1 238 ? -0.248 -6.198 19.677 1.00 40.91 238 GLY A N 1
ATOM 1867 C CA . GLY A 1 238 ? 0.132 -7.452 19.026 1.00 40.91 238 GLY A CA 1
ATOM 1868 C C . GLY A 1 238 ? 1.502 -7.457 18.335 1.00 40.91 238 GLY A C 1
ATOM 1869 O O . GLY A 1 238 ? 1.892 -8.518 17.853 1.00 40.91 238 GLY A O 1
ATOM 1870 N N . GLY A 1 239 ? 2.238 -6.340 18.322 1.00 39.38 239 GLY A N 1
ATOM 1871 C CA . GLY A 1 239 ? 3.571 -6.234 17.718 1.00 39.38 239 GLY A CA 1
ATOM 1872 C C . GLY A 1 239 ? 4.721 -6.581 18.671 1.00 39.38 239 GLY A C 1
ATOM 1873 O O . GLY A 1 239 ? 4.610 -6.459 19.891 1.00 39.38 239 GLY A O 1
ATOM 1874 N N . ILE A 1 240 ? 5.837 -7.020 18.090 1.00 38.66 240 ILE A N 1
ATOM 1875 C CA . ILE A 1 240 ? 7.152 -7.109 18.734 1.00 38.66 240 ILE A CA 1
ATOM 1876 C C . ILE A 1 240 ? 7.906 -5.854 18.272 1.00 38.66 240 ILE A C 1
ATOM 1878 O O . ILE A 1 240 ? 8.089 -5.722 17.063 1.00 38.66 240 ILE A O 1
ATOM 1882 N N . PRO A 1 241 ? 8.321 -4.931 19.157 1.00 39.69 241 PRO A N 1
ATOM 1883 C CA . PRO A 1 241 ? 9.195 -3.833 18.754 1.00 39.69 241 PRO A CA 1
ATOM 1884 C C . PRO A 1 241 ? 10.465 -4.417 18.131 1.00 39.69 241 PRO A C 1
ATOM 1886 O O . PRO A 1 241 ? 11.023 -5.379 18.677 1.00 39.69 241 PRO A O 1
ATOM 1889 N N . GLU A 1 242 ? 10.916 -3.872 17.001 1.00 38.84 242 GLU A N 1
ATOM 1890 C CA . GLU A 1 242 ? 12.161 -4.310 16.369 1.00 38.84 242 GLU A CA 1
ATOM 1891 C C . GLU A 1 242 ? 13.287 -4.369 17.416 1.00 38.84 242 GLU A C 1
ATOM 1893 O O . GLU A 1 242 ? 13.598 -3.385 18.086 1.00 38.84 242 GLU A O 1
ATOM 1898 N N . GLY A 1 243 ? 13.850 -5.566 17.615 1.00 36.97 243 GLY A N 1
ATOM 1899 C CA . GLY A 1 243 ? 14.952 -5.811 18.550 1.00 36.97 243 GLY A CA 1
ATOM 1900 C C . GLY A 1 243 ? 14.636 -6.630 19.808 1.00 36.97 243 GLY A C 1
ATOM 1901 O O . GLY A 1 243 ? 15.579 -7.171 20.386 1.00 36.97 243 GLY A O 1
ATOM 1902 N N . HIS A 1 244 ? 13.375 -6.825 20.230 1.00 34.78 244 HIS A N 1
ATOM 1903 C CA . HIS A 1 244 ? 13.096 -7.548 21.490 1.00 34.78 244 HIS A CA 1
ATOM 1904 C C . HIS A 1 244 ? 11.866 -8.468 21.460 1.00 34.78 244 HIS A C 1
ATOM 1906 O O . HIS A 1 244 ? 10.733 -8.013 21.469 1.00 34.78 244 HIS A O 1
ATOM 1912 N N . GLY A 1 245 ? 12.109 -9.786 21.533 1.00 33.22 245 GLY A N 1
ATOM 1913 C CA . GLY A 1 245 ? 11.153 -10.889 21.333 1.00 33.22 245 GLY A CA 1
ATOM 1914 C C . GLY A 1 245 ? 10.065 -11.138 22.390 1.00 33.22 245 GLY A C 1
ATOM 1915 O O . GLY A 1 245 ? 9.728 -12.299 22.626 1.00 33.22 245 GLY A O 1
ATOM 1916 N N . TYR A 1 246 ? 9.485 -10.107 23.007 1.00 34.84 246 TYR A N 1
ATOM 1917 C CA . TYR A 1 246 ? 8.317 -10.273 23.881 1.00 34.84 246 TYR A CA 1
ATOM 1918 C C . TYR A 1 246 ? 7.147 -9.381 23.453 1.00 34.84 246 TYR A C 1
ATOM 1920 O O . TYR A 1 246 ? 7.312 -8.197 23.186 1.00 34.84 246 TYR A O 1
ATOM 1928 N N . LYS A 1 247 ? 5.946 -9.975 23.427 1.00 35.38 247 LYS A N 1
ATOM 1929 C CA . LYS A 1 247 ? 4.662 -9.293 23.211 1.00 35.38 247 LYS A CA 1
ATOM 1930 C C . LYS A 1 247 ? 4.322 -8.444 24.440 1.00 35.38 247 LYS A C 1
ATOM 1932 O O . LYS A 1 247 ? 4.282 -8.989 25.546 1.00 35.38 247 LYS A O 1
ATOM 1937 N N . THR A 1 248 ? 4.022 -7.161 24.265 1.00 39.66 248 THR A N 1
ATOM 1938 C CA . THR A 1 248 ? 3.522 -6.294 25.347 1.00 39.66 248 THR A CA 1
ATOM 1939 C C . THR A 1 248 ? 1.999 -6.127 25.330 1.00 39.66 248 THR A C 1
ATOM 1941 O O . THR A 1 248 ? 1.307 -6.428 24.359 1.00 39.66 248 THR A O 1
ATOM 1944 N N . TRP A 1 249 ? 1.484 -5.781 26.512 1.00 40.28 249 TRP A N 1
ATOM 1945 C CA . TRP A 1 249 ? 0.166 -6.121 27.047 1.00 40.28 249 TRP A CA 1
ATOM 1946 C C . TRP A 1 249 ? -0.914 -5.056 26.820 1.00 40.28 249 TRP A C 1
ATOM 1948 O O . TRP A 1 249 ? -0.648 -3.921 26.443 1.00 40.28 249 TRP A O 1
ATOM 1958 N N . ARG A 1 250 ? -2.164 -5.455 27.094 1.00 40.34 250 ARG A N 1
ATOM 1959 C CA . ARG A 1 250 ? -3.376 -4.634 26.994 1.00 40.34 250 ARG A CA 1
ATOM 1960 C C . ARG A 1 250 ? -3.326 -3.375 27.877 1.00 40.34 250 ARG A C 1
ATOM 1962 O O . ARG A 1 250 ? -3.126 -3.481 29.081 1.00 40.34 250 ARG A O 1
ATOM 1969 N N . TRP A 1 251 ? -3.626 -2.250 27.226 1.00 51.00 251 TRP A N 1
ATOM 1970 C CA . TRP A 1 251 ? -4.325 -1.025 27.646 1.00 51.00 251 TRP A CA 1
ATOM 1971 C C . TRP A 1 251 ? -4.570 -0.815 29.151 1.00 51.00 251 TRP A C 1
ATOM 1973 O O . TRP A 1 251 ? -5.306 -1.564 29.797 1.00 51.00 251 TRP A O 1
ATOM 1983 N N . GLY A 1 252 ? -4.022 0.286 29.671 1.00 44.69 252 GLY A N 1
ATOM 1984 C CA . GLY A 1 252 ? -4.290 0.790 31.012 1.00 44.69 252 GLY A CA 1
ATOM 1985 C C . GLY A 1 252 ? -5.721 1.313 31.161 1.00 44.69 252 GLY A C 1
ATOM 1986 O O . GLY A 1 252 ? -6.095 2.295 30.533 1.00 44.69 252 GLY A O 1
ATOM 1987 N N . GLY A 1 253 ? -6.505 0.655 32.023 1.00 47.59 253 GLY A N 1
ATOM 1988 C CA . GLY A 1 253 ? -7.791 1.125 32.557 1.00 47.59 253 GLY A CA 1
ATOM 1989 C C . GLY A 1 253 ? -8.907 1.452 31.546 1.00 47.59 253 GLY A C 1
ATOM 1990 O O . GLY A 1 253 ? -8.723 1.547 30.342 1.00 47.59 253 GLY A O 1
ATOM 1991 N N . THR A 1 254 ? -10.127 1.653 32.047 1.00 54.47 254 THR A N 1
ATOM 1992 C CA . THR A 1 254 ? -11.253 2.205 31.260 1.00 54.47 254 THR A CA 1
ATOM 1993 C C . THR A 1 254 ? -11.423 3.712 31.486 1.00 54.47 254 THR A C 1
ATOM 1995 O O . THR A 1 254 ? -12.478 4.277 31.198 1.00 54.47 254 THR A O 1
ATOM 1998 N N . THR A 1 255 ? -10.424 4.364 32.086 1.00 57.44 255 THR A N 1
ATOM 1999 C CA . THR A 1 255 ? -10.476 5.761 32.529 1.00 57.44 255 THR A CA 1
ATOM 2000 C C . THR A 1 255 ? -9.295 6.545 31.969 1.00 57.44 255 THR A C 1
ATOM 2002 O O . THR A 1 255 ? -8.212 6.003 31.769 1.00 57.44 255 THR A O 1
ATOM 2005 N N . ALA A 1 256 ? -9.500 7.845 31.741 1.00 58.72 256 ALA A N 1
ATOM 2006 C CA . ALA A 1 256 ? -8.487 8.739 31.175 1.00 58.72 256 ALA A CA 1
ATOM 2007 C C . ALA A 1 256 ? -7.201 8.830 32.018 1.00 58.72 256 ALA A C 1
ATOM 2009 O O . ALA A 1 256 ? -6.131 9.088 31.472 1.00 58.72 256 ALA A O 1
ATOM 2010 N N . ASP A 1 257 ? -7.312 8.607 33.330 1.00 64.19 257 ASP A N 1
ATOM 2011 C CA . ASP A 1 257 ? -6.189 8.642 34.275 1.00 64.19 257 ASP A CA 1
ATOM 2012 C C . ASP A 1 257 ? -5.432 7.307 34.342 1.00 64.19 257 ASP A C 1
ATOM 2014 O O . ASP A 1 257 ? -4.275 7.275 34.746 1.00 64.19 257 ASP A O 1
ATOM 2018 N N . GLY A 1 258 ? -6.073 6.203 33.935 1.00 56.47 258 GLY A N 1
ATOM 2019 C CA . GLY A 1 258 ? -5.429 4.893 33.791 1.00 56.47 258 GLY A CA 1
ATOM 2020 C C . GLY A 1 258 ? -4.691 4.728 32.462 1.00 56.47 258 GLY A C 1
ATOM 2021 O O . GLY A 1 258 ? -3.905 3.795 32.315 1.00 56.47 258 GLY A O 1
ATOM 2022 N N . TYR A 1 259 ? -4.924 5.641 31.517 1.00 55.88 259 TYR A N 1
ATOM 2023 C CA . TYR A 1 259 ? -4.287 5.661 30.210 1.00 55.88 259 TYR A CA 1
ATOM 2024 C C . TYR A 1 259 ? -2.971 6.450 30.292 1.00 55.88 259 TYR A C 1
ATOM 2026 O O . TYR A 1 259 ? -2.912 7.644 29.978 1.00 55.88 259 TYR A O 1
ATOM 2034 N N . VAL A 1 260 ? -1.913 5.787 30.758 1.00 51.72 260 VAL A N 1
ATOM 2035 C CA . VAL A 1 260 ? -0.560 6.349 30.845 1.00 51.72 260 VAL A CA 1
ATOM 2036 C C . VAL A 1 260 ? 0.334 5.592 29.866 1.00 51.72 260 VAL A C 1
ATOM 2038 O O . VAL A 1 260 ? 0.556 4.409 30.075 1.00 51.72 260 VAL A O 1
ATOM 2041 N N . ASN A 1 261 ? 0.782 6.288 28.814 1.00 49.34 261 ASN A N 1
ATOM 2042 C CA . ASN A 1 261 ? 1.963 6.046 27.965 1.00 49.34 261 ASN A CA 1
ATOM 2043 C C . ASN A 1 261 ? 2.420 4.572 27.785 1.00 49.34 261 ASN A C 1
ATOM 2045 O O . ASN A 1 261 ? 2.884 3.940 28.734 1.00 49.34 261 ASN A O 1
ATOM 2049 N N . GLN A 1 262 ? 2.390 4.056 26.548 1.00 48.62 262 GLN A N 1
ATOM 2050 C CA . GLN A 1 262 ? 2.815 2.696 26.164 1.00 48.62 262 GLN A CA 1
ATOM 2051 C C . GLN A 1 262 ? 4.322 2.425 26.291 1.00 48.62 262 GLN A C 1
ATOM 2053 O O . GLN A 1 262 ? 4.768 1.324 25.958 1.00 48.62 262 GLN A O 1
ATOM 2058 N N . GLY A 1 263 ? 5.109 3.344 26.858 1.00 44.78 263 GLY A N 1
ATOM 2059 C CA . GLY A 1 263 ? 6.414 3.049 27.453 1.00 44.78 263 GLY A CA 1
ATOM 2060 C C . GLY A 1 263 ? 6.324 2.079 28.644 1.00 44.78 263 GLY A C 1
ATOM 2061 O O . GLY A 1 263 ? 6.843 2.350 29.723 1.00 44.78 263 GLY A O 1
ATOM 2062 N N . ALA A 1 264 ? 5.673 0.925 28.480 1.00 39.16 264 ALA A N 1
ATOM 2063 C CA . ALA A 1 264 ? 5.633 -0.144 29.466 1.00 39.16 264 ALA A CA 1
ATOM 2064 C C . ALA A 1 264 ? 7.042 -0.675 29.769 1.00 39.16 264 ALA A C 1
ATOM 2066 O O . ALA A 1 264 ? 7.254 -1.236 30.835 1.00 39.16 264 ALA A O 1
ATOM 2067 N N . PHE A 1 265 ? 8.028 -0.460 28.892 1.00 35.75 265 PHE A N 1
ATOM 2068 C CA . PHE A 1 265 ? 9.416 -0.791 29.210 1.00 35.75 265 PHE A CA 1
ATOM 2069 C C . PHE A 1 265 ? 9.958 0.053 30.379 1.00 35.75 265 PHE A C 1
ATOM 2071 O O . PHE A 1 265 ? 10.521 -0.510 31.313 1.00 35.75 265 PHE A O 1
ATOM 2078 N N . ASP A 1 266 ? 9.691 1.363 30.408 1.00 36.84 266 ASP A N 1
ATOM 2079 C CA . ASP A 1 266 ? 10.148 2.248 31.493 1.00 36.84 266 ASP A CA 1
ATOM 2080 C C . ASP A 1 266 ? 9.343 2.068 32.790 1.00 36.84 266 ASP A C 1
ATOM 2082 O O . ASP A 1 266 ? 9.839 2.350 33.879 1.00 36.84 266 ASP A O 1
ATOM 2086 N N . GLN A 1 267 ? 8.108 1.562 32.703 1.00 35.06 267 GLN A N 1
ATOM 2087 C CA . GLN A 1 267 ? 7.257 1.317 33.875 1.00 35.06 267 GLN A CA 1
ATOM 2088 C C . GLN A 1 267 ? 7.397 -0.098 34.457 1.00 35.06 267 GLN A C 1
ATOM 2090 O O . GLN A 1 267 ? 7.216 -0.277 35.659 1.00 35.06 267 GLN A O 1
ATOM 2095 N N . VAL A 1 268 ? 7.742 -1.105 33.647 1.00 34.88 268 VAL A N 1
ATOM 2096 C CA . VAL A 1 268 ? 7.983 -2.483 34.117 1.00 34.88 268 VAL A CA 1
ATOM 2097 C C . VAL A 1 268 ? 9.398 -2.639 34.692 1.00 34.88 268 VAL A C 1
ATOM 2099 O O . VAL A 1 268 ? 9.615 -3.527 35.510 1.00 34.88 268 VAL A O 1
ATOM 2102 N N . ASN A 1 269 ? 10.337 -1.748 34.351 1.00 28.52 269 ASN A N 1
ATOM 2103 C CA . ASN A 1 269 ? 11.697 -1.734 34.908 1.00 28.52 269 ASN A CA 1
ATOM 2104 C C . ASN A 1 269 ? 11.883 -0.774 36.107 1.00 28.52 269 ASN A C 1
ATOM 2106 O O . ASN A 1 269 ? 13.011 -0.453 36.480 1.00 28.52 269 ASN A O 1
ATOM 2110 N N . LEU A 1 270 ? 10.787 -0.329 36.732 1.00 30.52 270 LEU A N 1
ATOM 2111 C CA . LEU A 1 270 ? 10.785 0.358 38.030 1.00 30.52 270 LEU A CA 1
ATOM 2112 C C . LEU A 1 270 ? 10.136 -0.527 39.107 1.00 30.52 270 LEU A C 1
ATOM 2114 O O . LEU A 1 270 ? 9.138 -0.152 39.723 1.00 30.52 270 LEU A O 1
ATOM 2118 N N . ALA A 1 271 ? 10.717 -1.708 39.326 1.00 31.34 271 ALA A N 1
ATOM 2119 C CA . ALA A 1 271 ? 10.607 -2.482 40.564 1.00 31.34 271 ALA A CA 1
ATOM 2120 C C . ALA A 1 271 ? 11.815 -3.415 40.716 1.00 31.34 271 ALA A C 1
ATOM 2122 O O . ALA A 1 271 ? 12.070 -4.202 39.779 1.00 31.34 271 ALA A O 1
#

Radius of gyration: 22.43 Å; chains: 1; bounding box: 66×48×68 Å

Foldseek 3Di:
DDDDDPPPPPPDDDLKDKFKFFWLDFDPDPQRAAWTWTQGLQRDIATEGEDPQEAEPPGDDDHGFIWMFIFHDPDPVVPHYGHTNYIYGDDPPPDPPFFRKYKFFFADAPPQRAAWTWGASFDPDIATEGEHPQEAEPPGDDDGGFMKIFTAYADSVRHGYGNYIYGDPWDPQKKKFFFDPPDDPVVVCVVQVWAFDAQLAPQRSITIIGDGDPCQVVSQVVQCPDPGTPHMDDDQQPHDPPPDPDHDDDDQDNDNVSGDDPVVVVVVPPD

pLDDT: mean 75.75, std 20.15, range [28.52, 98.31]

Secondary structure (DSSP, 8-state):
-----------S---EEEEEEEEEE--S-TT--EEEEEEETTS-EEEEEE-TT-EEESSPPPTT-EEEEEEEES-TTT--EEEEEEEEE----S-TTS-EEEEEEEEE--TTS-EEEEEE-SSS-EEEEEE-TT-EETT-SPPTT-EEEEEEEE-TTS-EEEEEEEE----TTEEEEEEPTT--HHHHHHHTT-EEEEEEEGGGTEEEEE-SSS-HHHHHHHHHT-TTEEEEEE--TTPPPTT---PPPP-S-SSTTT---S-HHHHHT--

Sequence (271 aa):
AIQHGDDDENPAGSDEIELEGSILSAPDHTQGYGEWTIRALSGRIYRVIADSETEFRPQLPAIGQSVKVKGRLRNRDQGDEIVATRVEIEDEREDESKPDELQGILVSAPSDGIGTWTVQTGFTQTISIVVDANTRLDDGIPPAGRWLEVRGRWQSDNTFLAARIRVEDHRINEVVVRLTQNVVSTTVASRYGLLPKETLIRSGNIHLFVTQEDEEHNIVTKLTADPDVLWAELNYVGGIPEGHGYKTWRWGGTTADGYVNQGAFDQVNLA